Protein AF-A0A3A9QUX0-F1 (afdb_monomer_lite)

Organism: Moraxella catarrhalis (NCBI:txid480)

Radius of gyration: 29.23 Å; chains: 1; bounding box: 72×62×74 Å

Secondary structure (DSSP, 8-state):
----EEE-TTT--EEETTTTTT-SSSSHHHHHHHHHHHHHHHHHHHHHH-TTHHHHHHHHHHHHHHTSHHHHHHHHHHHHHHHH-HHHHHHHHHHHHHHHHHTHHHHHHHHHHHHHHHHHHHHHHHHHHHHHHHHHHHHHHHHHHHH-HHHHHHHHHHHHHHHHHHHHHHHHHHHHHHHHHHHHTT--

pLDDT: mean 88.76, std 9.03, range [44.81, 95.88]

Structure (mmCIF, N/CA/C/O backbone):
data_AF-A0A3A9QUX0-F1
#
_entry.id   AF-A0A3A9QUX0-F1
#
loop_
_atom_site.group_PDB
_atom_site.id
_atom_site.type_symbol
_atom_site.label_atom_id
_atom_site.label_alt_id
_atom_site.label_comp_id
_atom_site.label_asym_id
_atom_site.label_entity_id
_atom_site.label_seq_id
_atom_site.pdbx_PDB_ins_code
_atom_site.Cartn_x
_atom_site.Cartn_y
_atom_site.Cartn_z
_atom_site.occupancy
_atom_site.B_iso_or_equiv
_atom_site.auth_seq_id
_atom_site.auth_comp_id
_atom_site.auth_asym_id
_atom_site.auth_atom_id
_atom_site.pdbx_PDB_model_num
ATOM 1 N N . MET A 1 1 ? -42.085 -7.026 44.843 1.00 51.69 1 MET A N 1
ATOM 2 C CA . MET A 1 1 ? -42.262 -6.695 43.411 1.00 51.69 1 MET A CA 1
ATOM 3 C C . MET A 1 1 ? -41.579 -7.774 42.585 1.00 51.69 1 MET A C 1
ATOM 5 O O . MET A 1 1 ? -40.460 -8.141 42.923 1.00 51.69 1 MET A O 1
ATOM 9 N N . ALA A 1 2 ? -42.254 -8.341 41.581 1.00 56.19 2 ALA A N 1
ATOM 10 C CA . ALA A 1 2 ? -41.647 -9.331 40.692 1.00 56.19 2 ALA A CA 1
ATOM 11 C C . ALA A 1 2 ? -40.714 -8.613 39.708 1.00 56.19 2 ALA A C 1
ATOM 13 O O . ALA A 1 2 ? -41.160 -7.739 38.967 1.00 56.19 2 ALA A O 1
ATOM 14 N N . LYS A 1 3 ? -39.424 -8.958 39.717 1.00 62.16 3 LYS A N 1
ATOM 15 C CA . LYS A 1 3 ? -38.454 -8.392 38.776 1.00 62.16 3 LYS A CA 1
ATOM 16 C C . LYS A 1 3 ? -38.802 -8.833 37.353 1.00 62.16 3 LYS A C 1
ATOM 18 O O . LYS A 1 3 ? -38.912 -10.029 37.085 1.00 62.16 3 LYS A O 1
ATOM 23 N N . ILE A 1 4 ? -38.977 -7.876 36.442 1.00 65.56 4 ILE A N 1
ATOM 24 C CA . ILE A 1 4 ? -39.241 -8.160 35.027 1.00 65.56 4 ILE A CA 1
ATOM 25 C C . ILE A 1 4 ? -37.899 -8.403 34.334 1.00 65.56 4 ILE A C 1
ATOM 27 O O . ILE A 1 4 ? -37.111 -7.477 34.124 1.00 65.56 4 ILE A O 1
ATOM 31 N N . TYR A 1 5 ? -37.651 -9.656 33.964 1.00 69.25 5 TYR A N 1
ATOM 32 C CA . TYR A 1 5 ? -36.449 -10.057 33.243 1.00 69.25 5 TYR A CA 1
ATOM 33 C C . TYR A 1 5 ? -36.714 -10.168 31.739 1.00 69.25 5 TYR A C 1
ATOM 35 O O . TYR A 1 5 ? -37.720 -10.726 31.308 1.00 69.25 5 TYR A O 1
ATOM 43 N N . THR A 1 6 ? -35.787 -9.658 30.925 1.00 81.81 6 THR A N 1
ATOM 44 C CA . THR A 1 6 ? -35.762 -9.885 29.464 1.00 81.81 6 THR A CA 1
ATOM 45 C C . THR A 1 6 ? -34.410 -10.433 29.030 1.00 81.81 6 THR A C 1
ATOM 47 O O . THR A 1 6 ? -33.481 -10.479 29.829 1.00 81.81 6 THR A O 1
ATOM 50 N N . HIS A 1 7 ? -34.273 -10.859 27.774 1.00 87.88 7 HIS A N 1
ATOM 51 C CA . HIS A 1 7 ? -33.019 -11.408 27.255 1.00 87.88 7 HIS A CA 1
ATOM 52 C C . HIS A 1 7 ? -32.262 -10.368 26.416 1.00 87.88 7 HIS A C 1
ATOM 54 O O . HIS A 1 7 ? -32.845 -9.616 25.632 1.00 87.88 7 HIS A O 1
ATOM 60 N N . CYS A 1 8 ? -30.938 -10.329 26.565 1.00 89.19 8 CYS A N 1
ATOM 61 C CA . CYS A 1 8 ? -30.047 -9.493 25.765 1.00 89.19 8 CYS A CA 1
ATOM 62 C C . CYS A 1 8 ? -30.068 -9.898 24.298 1.00 89.19 8 CYS A C 1
ATOM 64 O O . CYS A 1 8 ? -29.653 -10.996 23.959 1.00 89.19 8 CYS A O 1
ATOM 66 N N . ILE A 1 9 ? -30.397 -8.969 23.400 1.00 88.88 9 ILE A N 1
ATOM 67 C CA . ILE A 1 9 ? -30.466 -9.278 21.961 1.00 88.88 9 ILE A CA 1
ATOM 68 C C . ILE A 1 9 ? -29.109 -9.615 21.313 1.00 88.88 9 ILE A C 1
ATOM 70 O O . ILE A 1 9 ? -29.050 -9.906 20.121 1.00 88.88 9 ILE A O 1
ATOM 74 N N . VAL A 1 10 ? -28.008 -9.459 22.055 1.00 91.44 10 VAL A N 1
ATOM 75 C CA . VAL A 1 10 ? -26.640 -9.698 21.573 1.00 91.44 10 VAL A CA 1
ATOM 76 C C . VAL A 1 10 ? -26.066 -11.001 22.116 1.00 91.44 10 VAL A C 1
ATOM 78 O O . VAL A 1 10 ? -25.391 -11.703 21.374 1.00 91.44 10 VAL A O 1
ATOM 81 N N . CYS A 1 11 ? -26.308 -11.318 23.390 1.00 91.19 11 CYS A N 1
ATOM 82 C CA . CYS A 1 11 ? -25.703 -12.478 24.054 1.00 91.19 11 CYS A CA 1
ATOM 83 C C . CYS A 1 11 ? -26.702 -13.359 24.815 1.00 91.19 11 CYS A C 1
ATOM 85 O O . CYS A 1 11 ? -26.279 -14.246 25.541 1.00 91.19 11 CYS A O 1
ATOM 87 N N . ASN A 1 12 ? -28.005 -13.092 24.703 1.00 89.50 12 ASN A N 1
ATOM 88 C CA . ASN A 1 12 ? -29.105 -13.787 25.379 1.00 89.50 12 ASN A CA 1
ATOM 89 C C . ASN A 1 12 ? -29.059 -13.839 26.915 1.00 89.50 12 ASN A C 1
ATOM 91 O O . ASN A 1 12 ? -29.970 -14.391 27.515 1.00 89.50 12 ASN A O 1
ATOM 95 N N . ASN A 1 13 ? -28.090 -13.209 27.578 1.00 89.12 13 ASN A N 1
ATOM 96 C CA . ASN A 1 13 ? -28.092 -13.113 29.040 1.00 89.12 13 ASN A CA 1
ATOM 97 C C . ASN A 1 13 ? -29.320 -12.350 29.558 1.00 89.12 13 ASN A C 1
ATOM 99 O O . ASN A 1 13 ? -29.773 -11.394 28.918 1.00 89.12 13 ASN A O 1
ATOM 103 N N . ALA A 1 14 ? -29.795 -12.731 30.744 1.00 85.88 14 ALA A N 1
ATOM 104 C CA . ALA A 1 14 ? -30.877 -12.039 31.431 1.00 85.88 14 ALA A CA 1
ATOM 105 C C . ALA A 1 14 ? -30.523 -10.564 31.698 1.00 85.88 14 ALA A C 1
ATOM 107 O O . ALA A 1 14 ? -29.390 -10.215 32.039 1.00 85.88 14 ALA A O 1
ATOM 108 N N . ILE A 1 15 ? -31.511 -9.695 31.527 1.00 84.38 15 ILE A N 1
ATOM 109 C CA . ILE A 1 15 ? -31.458 -8.263 31.790 1.00 84.38 15 ILE A CA 1
ATOM 110 C C . ILE A 1 15 ? -32.453 -7.973 32.898 1.00 84.38 15 ILE A C 1
ATOM 112 O O . ILE A 1 15 ? -33.645 -8.233 32.740 1.00 84.38 15 ILE A O 1
ATOM 116 N N . ASP A 1 16 ? -31.964 -7.369 33.972 1.00 81.56 16 ASP A N 1
ATOM 117 C CA . ASP A 1 16 ? -32.811 -6.702 34.950 1.00 81.56 16 ASP A CA 1
ATOM 118 C C . ASP A 1 16 ? -33.236 -5.338 34.372 1.00 81.56 16 ASP A C 1
ATOM 120 O O . ASP A 1 16 ? -32.418 -4.417 34.234 1.00 81.56 16 ASP A O 1
ATOM 124 N N . LEU A 1 17 ? -34.499 -5.230 33.946 1.00 73.69 17 LEU A N 1
ATOM 125 C CA . LEU A 1 17 ? -35.012 -4.037 33.267 1.00 73.69 17 LEU A CA 1
ATOM 126 C C . LEU A 1 17 ? -35.042 -2.792 34.164 1.00 73.69 17 LEU A C 1
ATOM 128 O O . LEU A 1 17 ? -34.936 -1.682 33.630 1.00 73.69 17 LEU A O 1
ATOM 132 N N . GLU A 1 18 ? -35.127 -2.956 35.487 1.00 75.12 18 GLU A N 1
ATOM 133 C CA . GLU A 1 18 ? -35.131 -1.841 36.442 1.00 75.12 18 GLU A CA 1
ATOM 134 C C . GLU A 1 18 ? -33.767 -1.138 36.459 1.00 75.12 18 GLU A C 1
ATOM 136 O O . GLU A 1 18 ? -33.679 0.090 36.454 1.00 75.12 18 GLU A O 1
ATOM 141 N N . THR A 1 19 ? -32.680 -1.909 36.369 1.00 74.12 19 THR A N 1
ATOM 142 C CA . THR A 1 19 ? -31.307 -1.374 36.432 1.00 74.12 19 THR A CA 1
ATOM 143 C C . THR A 1 19 ? -30.819 -0.767 35.113 1.00 74.12 19 THR A C 1
ATOM 145 O O . THR A 1 19 ? -30.045 0.193 35.106 1.00 74.12 19 THR A O 1
ATOM 148 N N . ARG A 1 20 ? -31.264 -1.294 33.963 1.00 76.00 20 ARG A N 1
ATOM 149 C CA . ARG A 1 20 ? -30.758 -0.902 32.631 1.00 76.00 20 ARG A CA 1
ATOM 150 C C . ARG A 1 20 ? -31.616 0.138 31.906 1.00 76.00 20 ARG A C 1
ATOM 152 O O . ARG A 1 20 ? -31.329 0.425 30.740 1.00 76.00 20 ARG A O 1
ATOM 159 N N . LYS A 1 21 ? -32.612 0.737 32.577 1.00 73.69 21 LYS A N 1
ATOM 160 C CA . LYS A 1 21 ? -33.478 1.813 32.047 1.00 73.69 21 LYS A CA 1
ATOM 161 C C . LYS A 1 21 ? -34.047 1.473 30.659 1.00 73.69 21 LYS A C 1
ATOM 163 O O . LYS A 1 21 ? -33.823 2.208 29.700 1.00 73.69 21 LYS A O 1
ATOM 168 N N . PHE A 1 22 ? -34.720 0.326 30.529 1.00 66.75 22 PHE A N 1
ATOM 169 C CA . PHE A 1 22 ? -35.361 -0.132 29.280 1.00 66.75 22 PHE A CA 1
ATOM 170 C C . PHE A 1 22 ? -34.420 -0.423 28.089 1.00 66.75 22 PHE A C 1
ATOM 172 O O . PHE A 1 22 ? -34.871 -0.593 26.955 1.00 66.75 22 PHE A O 1
ATOM 179 N N . LYS A 1 23 ? -33.100 -0.532 28.298 1.00 78.94 23 LYS A N 1
ATOM 180 C CA . LYS A 1 23 ? -32.192 -1.040 27.258 1.00 78.94 23 LYS A CA 1
ATOM 181 C C . LYS A 1 23 ? -32.362 -2.554 27.102 1.00 78.94 23 LYS A C 1
ATOM 183 O O . LYS A 1 23 ? -32.187 -3.303 28.053 1.00 78.94 23 LYS A O 1
ATOM 188 N N . ASN A 1 24 ? -32.548 -3.020 25.868 1.00 86.62 24 ASN A N 1
ATOM 189 C CA . ASN A 1 24 ? -32.603 -4.451 25.534 1.00 86.62 24 ASN A CA 1
ATOM 190 C C . ASN A 1 24 ? -31.217 -5.131 25.412 1.00 86.62 24 ASN A C 1
ATOM 192 O O . ASN A 1 24 ? -31.047 -6.104 24.674 1.00 86.62 24 ASN A O 1
ATOM 196 N N . THR A 1 25 ? -30.201 -4.601 26.100 1.00 89.06 25 THR A N 1
ATOM 197 C CA . THR A 1 25 ? -28.863 -5.202 26.182 1.00 89.06 25 THR A CA 1
ATOM 198 C C . THR A 1 25 ? -28.384 -5.262 27.628 1.00 89.06 25 THR A C 1
ATOM 200 O O . THR A 1 25 ? -28.541 -4.297 28.377 1.00 89.06 25 THR A O 1
ATOM 203 N N . CYS A 1 26 ? -27.728 -6.358 28.010 1.00 86.94 26 CYS A N 1
ATOM 204 C CA . CYS A 1 26 ? -27.265 -6.582 29.386 1.00 86.94 26 CYS A CA 1
ATOM 205 C C . CYS A 1 26 ? -26.102 -5.664 29.807 1.00 86.94 26 CYS A C 1
ATOM 207 O O . CYS A 1 26 ? -25.969 -5.349 30.981 1.00 86.94 26 CYS A O 1
ATOM 209 N N . SER A 1 27 ? -25.288 -5.179 28.863 1.00 89.00 27 SER A N 1
ATOM 210 C CA . SER A 1 27 ? -24.134 -4.313 29.145 1.00 89.00 27 SER A CA 1
ATOM 211 C C . SER A 1 27 ? -23.924 -3.241 28.075 1.00 89.00 27 SER A C 1
ATOM 213 O O . SER A 1 27 ? -24.469 -3.322 26.965 1.00 89.00 27 SER A O 1
ATOM 215 N N . ASP A 1 28 ? -23.161 -2.193 28.395 1.00 89.31 28 ASP A N 1
ATOM 216 C CA . ASP A 1 28 ? -22.798 -1.165 27.410 1.00 89.31 28 ASP A CA 1
ATOM 217 C C . ASP 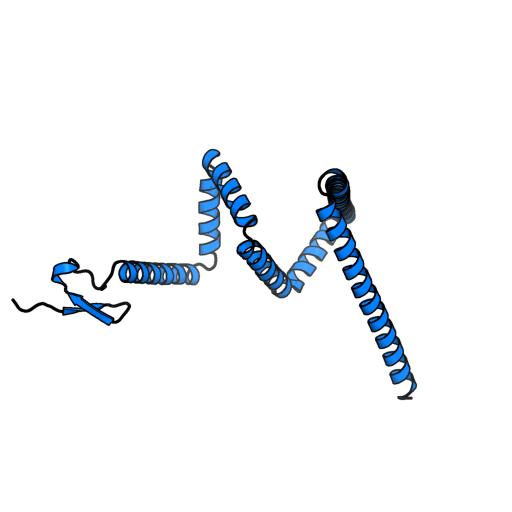A 1 28 ? -21.887 -1.721 26.313 1.00 89.31 28 ASP A C 1
ATOM 219 O O . ASP A 1 28 ? -22.010 -1.310 25.162 1.00 89.31 28 ASP A O 1
ATOM 223 N N . ALA A 1 29 ? -21.092 -2.753 26.613 1.00 90.81 29 ALA A N 1
ATOM 224 C CA . ALA A 1 29 ? -20.376 -3.517 25.595 1.00 90.81 29 ALA A CA 1
ATOM 225 C C . ALA A 1 29 ? -21.348 -4.171 24.595 1.00 90.81 29 ALA A C 1
ATOM 227 O O . ALA A 1 29 ? -21.215 -3.987 23.384 1.00 90.81 29 ALA A O 1
ATOM 228 N N . CYS A 1 30 ? -22.395 -4.852 25.079 1.00 90.62 30 CYS A N 1
ATOM 229 C CA . CYS A 1 30 ? -23.439 -5.399 24.205 1.00 90.62 30 CYS A CA 1
ATOM 230 C C . CYS A 1 30 ? -24.194 -4.293 23.453 1.00 90.62 30 CYS A C 1
ATOM 232 O O . CYS A 1 30 ? -24.541 -4.459 22.285 1.00 90.62 30 CYS A O 1
ATOM 234 N N . HIS A 1 31 ? -24.417 -3.137 24.081 1.00 90.38 31 HIS A N 1
ATOM 235 C 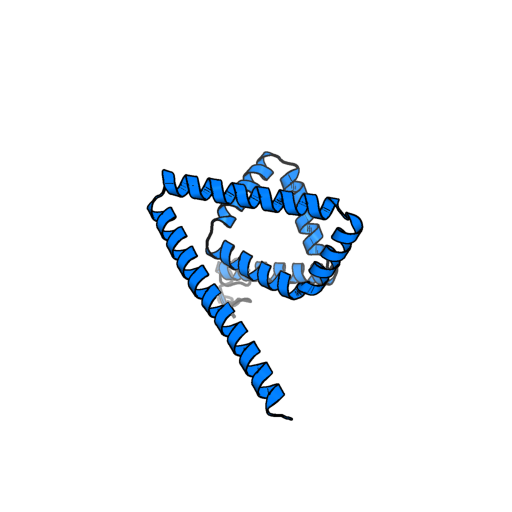CA . HIS A 1 31 ? -25.020 -1.992 23.401 1.00 90.38 31 HIS A CA 1
ATOM 236 C C . HIS A 1 31 ? -24.146 -1.489 22.243 1.00 90.38 31 HIS A C 1
ATOM 238 O O . HIS A 1 31 ? -24.648 -1.284 21.139 1.00 90.38 31 HIS A O 1
ATOM 244 N N . ALA A 1 32 ? -22.837 -1.355 22.457 1.00 91.50 32 ALA A N 1
ATOM 245 C CA . ALA A 1 32 ? -21.889 -0.962 21.423 1.00 91.50 32 ALA A CA 1
ATOM 246 C C . ALA A 1 32 ? -21.857 -1.975 20.266 1.00 91.50 32 ALA A C 1
ATOM 248 O O . ALA A 1 32 ? -21.869 -1.578 19.101 1.00 91.50 32 ALA A O 1
ATOM 249 N N . ILE A 1 33 ? -21.903 -3.281 20.561 1.00 93.00 33 ILE A N 1
ATOM 250 C CA . ILE A 1 33 ? -21.997 -4.337 19.538 1.00 93.00 33 ILE A CA 1
ATOM 251 C C . ILE A 1 33 ? -23.286 -4.191 18.721 1.00 93.00 33 ILE A C 1
ATOM 253 O O . ILE A 1 33 ? -23.235 -4.207 17.490 1.00 93.00 33 ILE A O 1
ATOM 257 N N . LYS A 1 34 ? -24.434 -3.983 19.379 1.00 91.69 34 LYS A N 1
ATOM 258 C CA . LYS A 1 34 ? -25.716 -3.729 18.705 1.00 91.69 34 LYS A CA 1
ATOM 259 C C . LYS A 1 34 ? -25.615 -2.535 17.753 1.00 91.69 34 LYS A C 1
ATOM 261 O O . LYS A 1 34 ? -25.966 -2.664 16.580 1.00 91.69 34 LYS A O 1
ATOM 266 N N . GLN A 1 35 ? -25.115 -1.395 18.231 1.00 93.06 35 GLN A N 1
ATOM 267 C CA . GLN A 1 35 ? -24.982 -0.180 17.417 1.00 93.06 35 GLN A CA 1
ATOM 268 C C . GLN A 1 35 ? -24.028 -0.378 16.234 1.00 93.06 35 GLN A C 1
ATOM 270 O O . GLN A 1 35 ? -24.322 0.051 15.113 1.00 93.06 35 GLN A O 1
ATOM 275 N N . ASN A 1 36 ? -22.924 -1.097 16.444 1.00 92.88 36 ASN A N 1
ATOM 276 C CA . ASN A 1 36 ? -21.996 -1.461 15.378 1.00 92.88 36 ASN A CA 1
ATOM 277 C C . ASN A 1 36 ? -22.660 -2.353 14.323 1.00 92.88 36 ASN A C 1
ATOM 279 O O . ASN A 1 36 ? -22.485 -2.114 13.129 1.00 92.88 36 ASN A O 1
ATOM 283 N N . ASN A 1 37 ? -23.457 -3.341 14.732 1.00 92.62 37 ASN A N 1
ATOM 284 C CA . ASN A 1 37 ? -24.173 -4.221 13.808 1.00 92.62 37 ASN A CA 1
ATOM 285 C C . ASN A 1 37 ? -25.219 -3.461 12.982 1.00 92.62 37 ASN A C 1
ATOM 287 O O . ASN A 1 37 ? -25.291 -3.653 11.767 1.00 92.62 37 ASN A O 1
ATOM 291 N N . ILE A 1 38 ? -25.978 -2.557 13.607 1.00 93.50 38 ILE A N 1
ATOM 292 C CA . 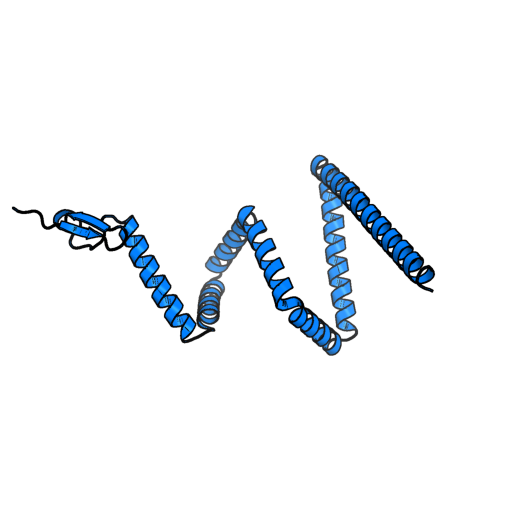ILE A 1 38 ? -26.933 -1.682 12.909 1.00 93.50 38 ILE A CA 1
ATOM 293 C C . ILE A 1 38 ? -26.198 -0.807 11.887 1.00 93.50 38 ILE A C 1
ATOM 295 O O . ILE A 1 38 ? -26.578 -0.760 10.715 1.00 93.50 38 ILE A O 1
ATOM 299 N N . SER A 1 39 ? -25.100 -0.175 12.302 1.00 92.38 39 SER A N 1
ATOM 300 C CA . SER A 1 39 ? -24.291 0.691 11.439 1.00 92.38 39 SER A CA 1
ATOM 301 C C . SER A 1 39 ? -23.701 -0.072 10.252 1.00 92.38 39 SER A C 1
ATOM 303 O O . SER A 1 39 ? -23.777 0.401 9.119 1.00 92.38 39 SER A O 1
ATOM 305 N N . ARG A 1 40 ? -23.175 -1.284 10.477 1.00 92.00 40 ARG A N 1
ATOM 306 C CA . ARG A 1 40 ? -22.641 -2.160 9.422 1.00 92.00 40 ARG A CA 1
ATOM 307 C C . ARG A 1 40 ? -23.713 -2.561 8.415 1.00 92.00 40 ARG A C 1
ATOM 309 O O . ARG A 1 40 ? -23.469 -2.462 7.217 1.00 92.00 40 ARG A O 1
ATOM 316 N N . ARG A 1 41 ? -24.901 -2.961 8.880 1.00 93.31 41 ARG A N 1
ATOM 317 C CA . ARG A 1 41 ? -26.034 -3.309 8.003 1.00 93.31 41 ARG A CA 1
ATOM 318 C C . ARG A 1 41 ? -26.490 -2.111 7.173 1.00 93.31 41 ARG A C 1
ATOM 320 O O . ARG A 1 41 ? -26.655 -2.236 5.963 1.00 93.31 41 ARG A O 1
ATOM 327 N N . SER A 1 42 ? -26.625 -0.941 7.798 1.00 93.81 42 SER A N 1
ATOM 328 C CA . SER A 1 42 ? -26.969 0.302 7.096 1.00 93.81 42 SER A CA 1
ATOM 329 C C . SER A 1 42 ? -25.927 0.657 6.034 1.00 93.81 42 SER A C 1
ATOM 331 O O . SER A 1 42 ? -26.272 0.983 4.900 1.00 93.81 42 SER A O 1
ATOM 333 N N . TYR A 1 43 ? -24.642 0.552 6.377 1.00 91.44 43 TYR A N 1
ATOM 334 C CA . TYR A 1 43 ? -23.548 0.829 5.454 1.00 91.44 43 TYR A CA 1
ATOM 335 C C . TYR A 1 43 ? -23.523 -0.151 4.272 1.00 91.44 43 TYR A C 1
ATOM 337 O O . TYR A 1 43 ? -23.4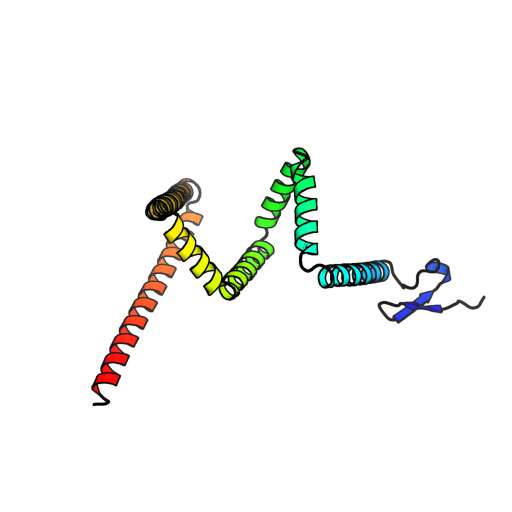25 0.285 3.127 1.00 91.44 43 TYR A O 1
ATOM 345 N N . ALA A 1 44 ? -23.692 -1.452 4.527 1.00 91.19 44 ALA A N 1
ATOM 346 C CA . ALA A 1 44 ? -23.777 -2.472 3.484 1.00 91.19 44 ALA A CA 1
ATOM 347 C C . ALA A 1 44 ? -24.968 -2.232 2.544 1.00 91.19 44 ALA A C 1
ATOM 349 O O . ALA A 1 44 ? -24.808 -2.288 1.329 1.00 91.19 44 ALA A O 1
ATOM 350 N N . SER A 1 45 ? -26.136 -1.872 3.088 1.00 94.44 45 SER A N 1
ATOM 351 C CA . SER A 1 45 ? -27.314 -1.511 2.289 1.00 94.44 45 SER A CA 1
ATOM 352 C C . SER A 1 45 ? -27.044 -0.314 1.368 1.00 94.44 45 SER A C 1
ATOM 354 O O . SER A 1 45 ? -27.401 -0.340 0.192 1.00 94.44 45 SER A O 1
ATOM 356 N N . LYS A 1 46 ? -26.352 0.720 1.865 1.00 93.38 46 LYS A N 1
ATOM 357 C CA . LYS A 1 46 ? -25.959 1.883 1.052 1.00 93.38 46 LYS A CA 1
ATOM 358 C C . LYS A 1 46 ? -24.956 1.514 -0.040 1.00 93.38 46 LYS A C 1
ATOM 360 O O . LYS A 1 46 ? -25.099 1.995 -1.156 1.00 93.38 46 LYS A O 1
ATOM 365 N N . MET A 1 47 ? -23.987 0.647 0.257 1.00 92.69 47 MET A N 1
ATOM 366 C CA . MET A 1 47 ? -23.031 0.152 -0.739 1.00 92.69 47 MET A CA 1
ATOM 367 C C . MET A 1 47 ? -23.672 -0.738 -1.807 1.00 92.69 47 MET A C 1
ATOM 369 O O . MET A 1 47 ? -23.252 -0.693 -2.955 1.00 92.69 47 MET A O 1
ATOM 373 N N . ALA A 1 48 ? -24.679 -1.535 -1.446 1.00 90.62 48 ALA A N 1
ATOM 374 C CA . ALA A 1 48 ? -25.414 -2.349 -2.411 1.00 90.62 48 ALA A CA 1
ATOM 375 C C . ALA A 1 48 ? -26.220 -1.480 -3.391 1.00 90.62 48 ALA A C 1
ATOM 377 O O . ALA A 1 48 ? -26.316 -1.808 -4.567 1.00 90.62 48 ALA A O 1
ATOM 378 N N . ARG A 1 49 ? -26.773 -0.357 -2.911 1.00 93.44 49 ARG A N 1
ATOM 379 C CA . ARG A 1 49 ? -27.512 0.612 -3.739 1.00 93.44 49 ARG A CA 1
ATOM 380 C C . ARG A 1 49 ? -26.600 1.496 -4.591 1.00 93.44 49 ARG A C 1
ATOM 382 O O . ARG A 1 49 ? -26.962 1.846 -5.705 1.00 93.44 49 ARG A O 1
ATOM 389 N N . ASP A 1 50 ? -25.444 1.880 -4.060 1.00 91.75 50 ASP A N 1
ATOM 390 C CA . ASP A 1 50 ? -24.439 2.692 -4.747 1.00 91.75 50 ASP A CA 1
ATOM 391 C C . ASP A 1 50 ? -23.057 2.050 -4.545 1.00 91.75 50 ASP A C 1
ATOM 393 O O . ASP A 1 50 ? -22.420 2.273 -3.507 1.00 91.75 50 ASP A O 1
ATOM 397 N N . PRO A 1 51 ? -22.565 1.266 -5.526 1.00 88.06 51 PRO A N 1
ATOM 398 C CA . PRO A 1 51 ? -21.256 0.615 -5.450 1.00 88.06 51 PRO A CA 1
ATOM 399 C C . PRO A 1 51 ? -20.092 1.593 -5.229 1.00 88.06 51 PRO A C 1
ATOM 401 O O . PRO A 1 51 ? -19.056 1.222 -4.670 1.00 88.06 51 PRO A O 1
ATOM 404 N N . ASP A 1 52 ? -20.264 2.865 -5.605 1.00 92.44 52 ASP A N 1
ATOM 405 C CA . ASP A 1 52 ? -19.278 3.925 -5.408 1.00 92.44 52 ASP A CA 1
ATOM 406 C C . ASP A 1 52 ? -19.489 4.731 -4.118 1.00 92.44 52 ASP A C 1
ATOM 408 O O . ASP A 1 52 ? -18.703 5.640 -3.827 1.00 92.44 52 ASP A O 1
ATOM 412 N N . TYR A 1 53 ? -20.483 4.392 -3.290 1.00 92.56 53 TYR A N 1
ATOM 413 C CA . TYR A 1 53 ? -20.795 5.100 -2.045 1.00 92.56 53 TYR A CA 1
ATOM 414 C C . TYR A 1 53 ? -19.558 5.278 -1.160 1.00 92.56 53 TYR A C 1
ATOM 416 O O . TYR A 1 53 ? -19.267 6.381 -0.693 1.00 92.56 53 TYR A O 1
ATOM 424 N N . ALA A 1 54 ? -18.777 4.208 -0.984 1.00 89.56 54 ALA A N 1
ATOM 425 C CA . ALA A 1 54 ? -17.550 4.227 -0.193 1.00 89.56 54 ALA A CA 1
ATOM 426 C C . ALA A 1 54 ? -16.512 5.219 -0.750 1.00 89.56 54 ALA A C 1
ATOM 428 O O . ALA A 1 54 ? -15.917 5.991 0.008 1.00 89.56 54 ALA A O 1
ATOM 429 N N . LYS A 1 55 ? -16.332 5.252 -2.079 1.00 90.81 55 LYS A N 1
ATOM 430 C CA . LYS A 1 55 ? -15.415 6.190 -2.743 1.00 90.81 55 LYS A CA 1
ATOM 431 C C . LYS A 1 55 ? -15.886 7.631 -2.554 1.00 90.81 55 LYS A C 1
ATOM 433 O O . LYS A 1 55 ? -15.087 8.485 -2.176 1.00 90.81 55 LYS A O 1
ATOM 438 N N . LYS A 1 56 ? -17.185 7.894 -2.732 1.00 91.19 56 LYS A N 1
ATOM 439 C CA . LYS A 1 56 ? -17.793 9.224 -2.551 1.00 91.19 56 LYS A CA 1
ATOM 440 C C . LYS A 1 56 ? -17.651 9.724 -1.111 1.00 91.19 56 LYS A C 1
ATOM 442 O O . LYS A 1 56 ? -17.293 10.881 -0.901 1.00 91.19 56 LYS A O 1
ATOM 447 N N . GLN A 1 57 ? -17.890 8.870 -0.113 1.00 92.75 57 GLN A N 1
ATOM 448 C CA . GLN A 1 57 ? -17.716 9.239 1.298 1.00 92.75 57 GLN A CA 1
ATOM 449 C C . GLN A 1 57 ? -16.250 9.515 1.640 1.00 92.75 57 GLN A C 1
ATOM 451 O O . GLN A 1 57 ? -15.953 10.529 2.274 1.00 92.75 57 GLN A O 1
ATOM 456 N N . SER A 1 58 ? -15.330 8.669 1.167 1.00 90.69 58 SER A N 1
ATOM 457 C CA . SER A 1 58 ? -13.893 8.881 1.354 1.00 90.69 58 SER A CA 1
ATOM 458 C C . SER A 1 58 ? -13.430 10.204 0.732 1.00 90.69 58 SER A C 1
ATOM 460 O O . SER A 1 58 ? -12.743 10.985 1.391 1.00 90.69 58 SER A O 1
ATOM 462 N N . ALA A 1 59 ? -13.880 10.512 -0.488 1.00 92.06 59 ALA A N 1
ATOM 463 C CA . ALA A 1 59 ? -13.572 11.768 -1.166 1.00 92.06 59 ALA A CA 1
ATOM 464 C C . ALA A 1 59 ? -14.106 12.988 -0.398 1.00 92.06 59 ALA A C 1
ATOM 466 O O . ALA A 1 59 ? -13.362 13.944 -0.177 1.00 92.06 59 ALA A O 1
ATOM 467 N N . LYS A 1 60 ? -15.356 12.940 0.086 1.00 93.69 60 LYS A N 1
ATOM 468 C CA . LYS A 1 60 ? -15.948 14.006 0.915 1.00 93.69 60 LYS A CA 1
ATOM 469 C C . LYS A 1 60 ? -15.161 14.235 2.204 1.00 93.69 60 LYS A C 1
ATOM 471 O O . LYS A 1 60 ? -14.913 15.380 2.578 1.00 93.69 60 LYS A O 1
ATOM 476 N N . GLN A 1 61 ? -14.749 13.165 2.881 1.00 91.44 61 GLN A N 1
ATOM 477 C CA . GLN A 1 61 ? -13.936 13.271 4.090 1.00 91.44 61 GLN A CA 1
ATOM 478 C C . GLN A 1 61 ? -12.571 13.899 3.789 1.00 91.44 61 GLN A C 1
ATOM 480 O O . GLN A 1 61 ? -12.152 14.817 4.490 1.00 91.44 61 GLN A O 1
ATOM 485 N N . TYR A 1 62 ? -11.895 13.447 2.733 1.00 89.50 62 TYR A N 1
ATOM 486 C CA . TYR A 1 62 ? -10.611 14.011 2.325 1.00 89.50 62 TYR A CA 1
ATOM 487 C C . TYR A 1 62 ? -10.710 15.480 1.923 1.00 89.50 62 TYR A C 1
ATOM 489 O O . TYR A 1 62 ? -9.819 16.250 2.268 1.00 89.50 62 TYR A O 1
ATOM 497 N N . ALA A 1 63 ? -11.782 15.882 1.237 1.00 92.00 63 ALA A N 1
ATOM 498 C CA . ALA A 1 63 ? -12.026 17.278 0.890 1.00 92.00 63 ALA A CA 1
ATOM 499 C C . ALA A 1 63 ? -12.121 18.153 2.149 1.00 92.00 63 ALA A C 1
ATOM 501 O O . ALA A 1 63 ? -11.428 19.161 2.238 1.00 92.00 63 ALA A O 1
ATOM 502 N N . ARG A 1 64 ? -12.871 17.708 3.169 1.00 91.75 64 ARG A N 1
ATOM 503 C CA . ARG A 1 64 ? -12.974 18.398 4.472 1.00 91.75 64 ARG A CA 1
ATOM 504 C C . ARG A 1 64 ? -11.653 18.468 5.238 1.00 91.75 64 ARG A C 1
ATOM 506 O O . ARG A 1 64 ? -11.427 19.406 5.992 1.00 91.75 64 ARG A O 1
ATOM 513 N N . ILE A 1 65 ? -10.803 17.450 5.104 1.00 89.38 65 ILE A N 1
ATOM 514 C CA . ILE A 1 65 ? -9.475 17.443 5.732 1.00 89.38 65 ILE A CA 1
ATOM 515 C C . ILE A 1 65 ? -8.536 18.401 4.996 1.00 89.38 65 ILE A C 1
ATOM 517 O O . ILE A 1 65 ? -7.769 19.098 5.644 1.00 89.38 65 ILE A O 1
ATOM 521 N N . LYS A 1 66 ? -8.586 18.438 3.659 1.00 89.12 66 LYS A N 1
ATOM 522 C CA . LYS A 1 66 ? -7.737 19.308 2.834 1.00 89.12 66 LYS A CA 1
ATOM 523 C C . LYS A 1 66 ? -8.121 20.783 2.914 1.00 89.12 66 LYS A C 1
ATOM 525 O O . LYS A 1 66 ? -7.240 21.619 2.780 1.00 89.12 66 LYS A O 1
ATOM 530 N N . SER A 1 67 ? -9.399 21.097 3.119 1.00 92.06 67 SER A N 1
ATOM 531 C CA . SER A 1 67 ? -9.874 22.482 3.225 1.00 92.06 67 SER A CA 1
ATOM 532 C C . SER A 1 67 ? -9.378 23.205 4.481 1.00 92.06 67 SER A C 1
ATOM 534 O O . SER A 1 67 ? -9.493 24.419 4.561 1.00 92.06 67 SER A O 1
ATOM 536 N N . ASP A 1 68 ? -8.857 22.475 5.469 1.00 93.12 68 ASP A N 1
ATOM 537 C CA . ASP A 1 68 ? -8.366 23.014 6.735 1.00 93.12 68 ASP A CA 1
ATOM 538 C C . ASP A 1 68 ? -6.877 22.647 6.906 1.00 93.12 68 ASP A C 1
ATOM 540 O O . ASP A 1 68 ? -6.551 21.470 7.114 1.00 93.12 68 ASP A O 1
ATOM 544 N N . PRO A 1 69 ? -5.956 23.627 6.834 1.00 89.75 69 PRO A N 1
ATOM 545 C CA . PRO A 1 69 ? -4.518 23.378 6.913 1.00 89.75 69 PRO A CA 1
ATOM 546 C C . PRO A 1 69 ? -4.091 22.656 8.196 1.00 89.75 69 PRO A C 1
ATOM 548 O O . PRO A 1 69 ? -3.264 21.742 8.146 1.00 89.75 69 PRO A O 1
ATOM 551 N N . GLN A 1 70 ? -4.685 22.995 9.345 1.00 91.94 70 GLN A N 1
ATOM 552 C CA . GLN A 1 70 ? -4.338 22.363 10.618 1.00 91.94 70 GLN A CA 1
ATOM 553 C C . GLN A 1 70 ? -4.816 20.909 10.664 1.00 91.94 70 GLN A C 1
ATOM 555 O O . GLN A 1 70 ? -4.096 20.024 11.141 1.00 91.94 70 GLN A O 1
ATOM 560 N N . LYS A 1 71 ? -6.011 20.622 10.133 1.00 91.00 71 LYS A N 1
ATOM 561 C CA . LYS A 1 71 ? -6.496 19.238 10.007 1.00 91.00 71 LYS A CA 1
ATOM 562 C C . LYS A 1 71 ? -5.655 18.432 9.029 1.00 91.00 71 LYS A C 1
ATOM 564 O O . LYS A 1 71 ? -5.380 17.265 9.309 1.00 91.00 71 LYS A O 1
ATOM 569 N N . TYR A 1 72 ? -5.210 19.029 7.927 1.00 92.25 72 TYR A N 1
ATOM 570 C CA . TYR A 1 72 ? -4.351 18.356 6.959 1.00 92.25 72 TYR A CA 1
ATOM 571 C C . TYR A 1 72 ? -2.990 17.980 7.558 1.00 92.25 72 TYR A C 1
ATOM 573 O O . TYR A 1 72 ? -2.548 16.839 7.404 1.00 92.25 72 TYR A O 1
ATOM 581 N N . VAL A 1 73 ? -2.361 18.883 8.316 1.00 92.31 73 VAL A N 1
ATOM 582 C CA . VAL A 1 73 ? -1.102 18.601 9.027 1.00 92.31 73 VAL A CA 1
ATOM 583 C C . VAL A 1 73 ? -1.288 17.469 10.043 1.00 92.31 73 VAL A C 1
ATOM 585 O O . VAL A 1 73 ? -0.562 16.475 9.992 1.00 92.31 73 VAL A O 1
ATOM 588 N N . LYS A 1 74 ? -2.318 17.540 10.899 1.00 93.56 74 LYS A N 1
ATOM 589 C CA . LYS A 1 74 ? -2.635 16.470 11.867 1.00 93.56 74 LYS A CA 1
ATOM 590 C C . LYS A 1 74 ? -2.882 15.126 11.180 1.00 93.56 74 LYS A C 1
ATOM 592 O O . LYS A 1 74 ? -2.437 14.083 11.657 1.00 93.56 74 LYS A O 1
ATOM 597 N N . TYR A 1 75 ? -3.579 15.139 10.046 1.00 92.19 75 TYR A N 1
ATOM 598 C CA . TYR A 1 75 ? -3.828 13.945 9.246 1.00 92.19 75 TYR A CA 1
ATOM 599 C C . TYR A 1 75 ? -2.527 13.335 8.697 1.00 92.19 75 TYR A C 1
ATOM 601 O O . TYR A 1 75 ? -2.340 12.116 8.757 1.00 92.19 75 TYR A O 1
ATOM 609 N N . ARG A 1 76 ? -1.608 14.167 8.191 1.00 92.06 76 ARG A N 1
ATOM 610 C CA . ARG A 1 76 ? -0.298 13.735 7.681 1.00 92.06 76 ARG A CA 1
ATOM 611 C C . ARG A 1 76 ? 0.555 13.097 8.776 1.00 92.06 76 ARG A C 1
ATOM 613 O O . ARG A 1 76 ? 1.094 12.020 8.532 1.00 92.06 76 ARG A O 1
ATOM 620 N N . ILE A 1 77 ? 0.610 13.701 9.964 1.00 93.69 77 ILE A N 1
ATOM 621 C CA . ILE A 1 77 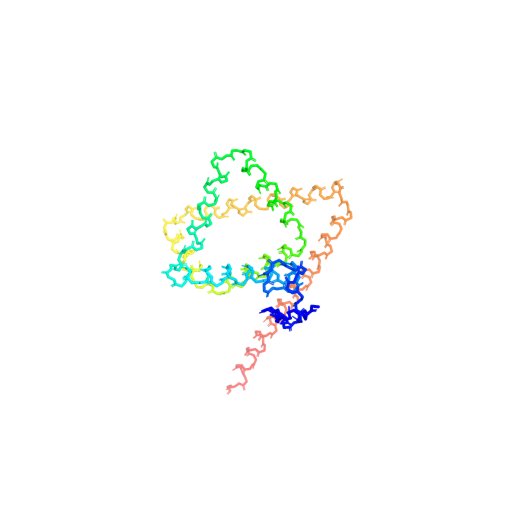? 1.349 13.173 11.124 1.00 93.69 77 ILE A CA 1
ATOM 622 C C . ILE A 1 77 ? 0.800 11.800 11.526 1.00 93.69 77 ILE A C 1
ATOM 624 O O . ILE A 1 77 ? 1.533 10.816 11.484 1.00 93.69 77 ILE A O 1
ATOM 628 N N . LYS A 1 78 ? -0.515 11.686 11.758 1.00 92.88 78 LYS A N 1
ATOM 629 C CA . LYS A 1 78 ? -1.153 10.402 12.107 1.00 92.88 78 LYS A CA 1
ATOM 630 C C . LYS A 1 78 ? -0.937 9.315 11.055 1.00 92.88 78 LYS A C 1
ATOM 632 O O . LYS A 1 78 ? -0.842 8.131 11.373 1.00 92.88 78 LYS A O 1
ATOM 637 N N . THR A 1 79 ? -0.894 9.701 9.782 1.00 89.56 79 THR A N 1
ATOM 638 C CA . THR A 1 79 ? -0.616 8.764 8.688 1.00 89.56 79 THR A CA 1
ATOM 639 C C . THR A 1 79 ? 0.841 8.305 8.714 1.00 89.56 79 THR A C 1
ATOM 641 O O . THR A 1 79 ? 1.105 7.123 8.505 1.00 89.56 79 THR A O 1
ATOM 644 N N . ALA A 1 80 ? 1.783 9.209 8.991 1.00 90.75 80 ALA A N 1
ATOM 645 C CA . ALA A 1 80 ? 3.195 8.875 9.142 1.00 90.75 80 ALA A CA 1
ATOM 646 C C . ALA A 1 80 ? 3.424 7.929 10.332 1.00 90.75 80 ALA A C 1
ATOM 648 O O . ALA A 1 80 ? 4.055 6.892 10.150 1.00 90.75 80 ALA A O 1
ATOM 649 N N . GLU A 1 81 ? 2.835 8.218 11.494 1.00 92.56 81 GLU A N 1
ATOM 650 C CA . GLU A 1 81 ? 2.884 7.360 12.688 1.00 92.56 81 GLU A CA 1
ATOM 651 C C . GLU A 1 81 ? 2.329 5.963 12.396 1.00 92.56 81 GLU A C 1
ATOM 653 O O . GLU A 1 81 ? 2.989 4.951 12.630 1.00 92.56 81 GLU A O 1
ATOM 658 N N . ARG A 1 82 ? 1.141 5.884 11.783 1.00 89.56 82 ARG A N 1
ATOM 659 C CA . ARG A 1 82 ? 0.536 4.602 11.405 1.00 89.56 82 ARG A CA 1
ATOM 660 C C . ARG A 1 82 ? 1.418 3.816 10.439 1.00 89.56 82 ARG A C 1
ATOM 662 O O . ARG A 1 82 ? 1.540 2.603 10.574 1.00 89.56 82 ARG A O 1
ATOM 669 N N . ASN A 1 83 ? 2.045 4.499 9.483 1.00 87.88 83 ASN A N 1
ATOM 670 C CA . ASN A 1 83 ? 2.963 3.882 8.533 1.00 87.88 83 ASN A CA 1
ATOM 671 C C . ASN A 1 83 ? 4.236 3.348 9.188 1.00 87.88 83 ASN A C 1
ATOM 673 O O . ASN A 1 83 ? 4.910 2.546 8.551 1.00 87.88 83 ASN A O 1
ATOM 677 N N . GLN A 1 84 ? 4.586 3.768 10.406 1.00 89.94 84 GLN A N 1
ATOM 678 C CA . GLN A 1 84 ? 5.731 3.233 11.140 1.00 89.94 84 GLN A CA 1
ATOM 679 C C . GLN A 1 84 ? 5.402 1.928 11.877 1.00 89.94 84 GLN A C 1
ATOM 681 O O . GLN A 1 84 ? 6.306 1.108 12.043 1.00 89.94 84 GLN A O 1
ATOM 686 N N . LEU A 1 85 ? 4.127 1.684 12.209 1.00 91.56 85 LEU A N 1
ATOM 687 C CA . LEU A 1 85 ? 3.681 0.486 12.924 1.00 91.56 85 LEU A CA 1
ATOM 688 C C . LEU A 1 85 ? 3.978 -0.801 12.121 1.00 91.56 85 LEU A C 1
ATOM 690 O O . LEU A 1 85 ? 3.497 -0.931 10.987 1.00 91.56 85 LEU A O 1
ATOM 694 N N . PRO A 1 86 ? 4.703 -1.786 12.693 1.00 87.31 86 PRO A N 1
ATOM 695 C CA . PRO A 1 86 ? 5.074 -3.025 12.000 1.00 87.31 86 PRO A CA 1
ATOM 696 C C . PRO A 1 86 ? 3.873 -3.782 11.418 1.00 87.31 86 PRO A C 1
ATOM 698 O O . PRO A 1 86 ? 3.846 -4.071 10.220 1.00 87.31 86 PRO A O 1
ATOM 701 N N . ASN A 1 87 ? 2.823 -3.984 12.222 1.00 92.12 87 ASN A N 1
ATOM 702 C CA . ASN A 1 87 ? 1.602 -4.688 11.806 1.00 92.12 87 ASN A CA 1
ATOM 703 C C . ASN A 1 87 ? 0.915 -4.007 10.613 1.00 92.12 87 ASN A C 1
ATOM 705 O O . ASN A 1 87 ? 0.407 -4.664 9.702 1.00 92.12 87 ASN A O 1
ATOM 709 N N . TYR A 1 88 ? 0.922 -2.671 10.593 1.00 90.75 88 TYR A N 1
ATOM 710 C CA . TYR A 1 88 ? 0.329 -1.910 9.502 1.00 90.75 88 TYR A CA 1
ATOM 711 C C . TYR A 1 88 ? 1.177 -1.999 8.229 1.00 90.75 88 TYR A C 1
ATOM 713 O O . TYR A 1 88 ? 0.629 -2.233 7.150 1.00 90.75 88 TYR A O 1
ATOM 721 N N . LYS A 1 89 ? 2.511 -1.894 8.339 1.00 89.81 89 LYS A N 1
ATOM 722 C CA . LYS A 1 89 ? 3.432 -2.082 7.204 1.00 89.81 89 LYS A CA 1
ATOM 723 C C . LYS A 1 89 ? 3.257 -3.454 6.559 1.00 89.81 89 LYS A C 1
ATOM 725 O O . LYS A 1 89 ? 3.217 -3.550 5.333 1.00 89.81 89 LYS A O 1
ATOM 730 N N . GLU A 1 90 ? 3.154 -4.513 7.355 1.00 90.88 90 GLU A N 1
ATOM 731 C CA . GLU A 1 90 ? 2.953 -5.865 6.833 1.00 90.88 90 GLU A CA 1
ATOM 732 C C . GLU A 1 90 ? 1.597 -6.037 6.155 1.00 90.88 90 GLU A C 1
ATOM 734 O O . GLU A 1 90 ? 1.531 -6.544 5.034 1.00 90.88 90 GLU A O 1
ATOM 739 N N . SER A 1 91 ? 0.523 -5.561 6.788 1.00 92.56 91 SER A N 1
ATOM 740 C CA . SER A 1 91 ? -0.819 -5.578 6.200 1.00 92.56 91 SER A CA 1
ATOM 741 C C . SER A 1 91 ? -0.863 -4.827 4.864 1.00 92.56 91 SER A C 1
ATOM 743 O O . SER A 1 91 ? -1.410 -5.317 3.869 1.00 92.56 91 SER A O 1
ATOM 745 N N . LEU A 1 92 ? -0.198 -3.672 4.786 1.00 90.75 92 LEU A N 1
ATOM 746 C CA . LEU A 1 92 ? -0.105 -2.880 3.563 1.00 90.75 92 LEU A CA 1
ATOM 747 C C . LEU A 1 92 ? 0.684 -3.613 2.466 1.00 90.75 92 LEU A C 1
ATOM 749 O O . LEU A 1 92 ? 0.261 -3.630 1.312 1.00 90.75 92 LEU A O 1
ATOM 753 N N . LYS A 1 93 ? 1.783 -4.296 2.811 1.00 91.00 93 LYS A N 1
ATOM 754 C CA . LYS A 1 93 ? 2.527 -5.143 1.861 1.00 91.00 93 LYS A CA 1
ATOM 755 C C . LYS A 1 93 ? 1.667 -6.291 1.327 1.00 91.00 93 LYS A C 1
ATOM 757 O O . LYS A 1 93 ? 1.643 -6.516 0.117 1.00 91.00 93 LYS A O 1
ATOM 762 N N . ARG A 1 94 ? 0.951 -7.003 2.205 1.00 93.44 94 ARG A N 1
ATOM 763 C CA . ARG A 1 94 ? 0.086 -8.137 1.831 1.00 93.44 94 ARG A CA 1
ATOM 764 C C . ARG A 1 94 ? -1.062 -7.689 0.928 1.00 93.44 94 ARG A C 1
ATOM 766 O O . ARG A 1 94 ? -1.257 -8.261 -0.142 1.00 93.44 94 ARG A O 1
ATOM 773 N N . SER A 1 95 ? -1.772 -6.631 1.314 1.00 92.00 95 SER A N 1
ATOM 774 C CA . SER A 1 95 ? -2.879 -6.080 0.521 1.00 92.00 95 SER A CA 1
ATOM 775 C C . SER A 1 95 ? -2.412 -5.546 -0.834 1.00 92.00 95 SER A C 1
ATOM 777 O O . SER A 1 95 ? -3.058 -5.810 -1.847 1.00 92.00 95 SER A O 1
ATOM 779 N N . PHE A 1 96 ? -1.258 -4.875 -0.891 1.00 91.44 96 PHE A N 1
ATOM 780 C CA . PHE A 1 96 ? -0.683 -4.400 -2.147 1.00 91.44 96 PHE A CA 1
ATOM 781 C C . PHE A 1 96 ? -0.255 -5.546 -3.071 1.00 91.44 96 PHE A C 1
ATOM 783 O O . PHE A 1 96 ? -0.502 -5.478 -4.276 1.00 91.44 96 PHE A O 1
ATOM 790 N N . LYS A 1 97 ? 0.332 -6.620 -2.525 1.00 93.62 97 LYS A N 1
ATOM 791 C CA . LYS A 1 97 ? 0.651 -7.836 -3.290 1.00 93.62 97 LYS A CA 1
ATOM 792 C C . LYS A 1 97 ? -0.620 -8.455 -3.881 1.00 93.62 97 LYS A C 1
ATOM 794 O O . LYS A 1 97 ? -0.674 -8.678 -5.085 1.00 93.62 97 LYS A O 1
ATOM 799 N N . ALA A 1 98 ? -1.661 -8.644 -3.070 1.00 94.44 98 ALA A N 1
ATOM 800 C CA . ALA A 1 98 ? -2.940 -9.192 -3.525 1.00 94.44 98 ALA A CA 1
ATOM 801 C C . ALA A 1 98 ? -3.649 -8.289 -4.551 1.00 94.44 98 ALA A C 1
ATOM 803 O O . ALA A 1 98 ? -4.311 -8.776 -5.465 1.00 94.44 98 ALA A O 1
ATOM 804 N N . TYR A 1 99 ? -3.532 -6.966 -4.418 1.00 93.12 99 TYR A N 1
ATOM 805 C CA . TYR A 1 99 ? -4.027 -6.025 -5.422 1.00 93.12 99 TYR A CA 1
ATOM 806 C C . TYR A 1 99 ? -3.287 -6.185 -6.752 1.00 93.12 99 TYR A C 1
ATOM 808 O O . TYR A 1 99 ? -3.939 -6.292 -7.789 1.00 93.12 99 TYR A O 1
ATOM 816 N N . LYS A 1 100 ? -1.948 -6.221 -6.724 1.00 92.94 100 LYS A N 1
ATOM 817 C CA . LYS A 1 100 ? -1.127 -6.384 -7.928 1.00 92.94 100 LYS A CA 1
ATOM 818 C C . LYS A 1 100 ? -1.420 -7.686 -8.651 1.00 92.94 100 LYS A C 1
ATOM 820 O O . LYS A 1 100 ? -1.553 -7.651 -9.865 1.00 92.94 100 LYS A O 1
ATOM 825 N N . GLU A 1 101 ? -1.553 -8.783 -7.913 1.00 93.56 101 GLU A N 1
ATOM 826 C CA . GLU A 1 101 ? -1.841 -10.089 -8.506 1.00 93.56 101 GLU A CA 1
ATOM 827 C C . GLU A 1 101 ? -3.204 -10.084 -9.202 1.00 93.56 101 GLU A C 1
ATOM 829 O O . GLU A 1 101 ? -3.297 -10.337 -10.398 1.00 93.56 101 GLU A O 1
ATOM 834 N N . ARG A 1 102 ? -4.254 -9.644 -8.495 1.00 94.00 102 ARG A N 1
ATOM 835 C CA . ARG A 1 102 ? -5.618 -9.567 -9.047 1.00 94.00 102 ARG A CA 1
ATOM 836 C C . ARG A 1 102 ? -5.770 -8.603 -10.226 1.00 94.00 102 ARG A C 1
ATOM 838 O O . ARG A 1 102 ? -6.754 -8.691 -10.947 1.00 94.00 102 ARG A O 1
ATOM 845 N N . ASN A 1 103 ? -4.857 -7.646 -10.391 1.00 94.56 103 ASN A N 1
ATOM 846 C CA . ASN A 1 103 ? -4.935 -6.615 -11.431 1.00 94.56 103 ASN A CA 1
ATOM 847 C C . ASN A 1 103 ? -3.741 -6.656 -12.391 1.00 94.56 103 ASN A C 1
ATOM 849 O O . ASN A 1 103 ? -3.481 -5.665 -13.071 1.00 94.56 103 ASN A O 1
ATOM 853 N N . LYS A 1 104 ? -3.001 -7.768 -12.441 1.00 93.94 104 LYS A N 1
ATOM 854 C CA . LYS A 1 104 ? -1.750 -7.889 -13.199 1.00 93.94 104 LYS A CA 1
ATOM 855 C C . LYS A 1 104 ? -1.919 -7.473 -14.662 1.00 93.94 104 LYS A C 1
ATOM 857 O O . LYS A 1 104 ? -1.153 -6.644 -15.148 1.00 93.94 104 LYS A O 1
ATOM 862 N N . GLU A 1 105 ? -2.961 -7.975 -15.317 1.00 94.38 105 GLU A N 1
ATOM 863 C CA . GLU A 1 105 ? -3.277 -7.680 -16.720 1.00 94.38 105 GLU A CA 1
ATOM 864 C C . GLU A 1 105 ? -3.657 -6.213 -16.929 1.00 94.38 105 GLU A C 1
ATOM 866 O O . GLU A 1 105 ? -3.043 -5.531 -17.744 1.00 94.38 105 GLU A O 1
ATOM 871 N N . LYS A 1 106 ? -4.570 -5.676 -16.110 1.00 94.19 106 LYS A N 1
ATOM 872 C CA . LYS A 1 106 ? -4.975 -4.259 -16.168 1.00 94.19 106 LYS A CA 1
ATOM 873 C C . LYS A 1 106 ? -3.796 -3.309 -15.956 1.00 94.19 106 LYS A C 1
ATOM 875 O O . LYS A 1 106 ? -3.702 -2.266 -16.598 1.00 94.19 106 LYS A O 1
ATOM 880 N N . ILE A 1 107 ? -2.878 -3.657 -15.052 1.00 92.00 107 ILE A N 1
ATOM 881 C CA . ILE A 1 107 ? -1.654 -2.884 -14.807 1.00 92.00 107 ILE A CA 1
ATOM 882 C C . ILE A 1 107 ? -0.728 -2.954 -16.026 1.00 92.00 107 ILE A C 1
ATOM 884 O O . ILE A 1 107 ? -0.154 -1.930 -16.409 1.00 92.00 107 ILE A O 1
ATOM 888 N N . ALA A 1 108 ? -0.576 -4.129 -16.640 1.00 93.19 108 ALA A N 1
ATOM 889 C CA . ALA A 1 108 ? 0.243 -4.307 -17.834 1.00 93.19 108 ALA A CA 1
ATOM 890 C C . ALA A 1 108 ? -0.323 -3.518 -19.023 1.00 93.19 108 ALA A C 1
ATOM 892 O O . ALA A 1 108 ? 0.414 -2.769 -19.665 1.00 93.19 108 ALA A O 1
ATOM 893 N N . GLU A 1 109 ? -1.631 -3.597 -19.252 1.00 95.44 109 GLU A N 1
ATOM 894 C CA . GLU A 1 109 ? -2.338 -2.860 -20.297 1.00 95.44 109 GLU A CA 1
ATOM 895 C C . GLU A 1 109 ? -2.229 -1.345 -20.096 1.00 95.44 109 GLU A C 1
ATOM 897 O O . GLU A 1 109 ? -1.810 -0.627 -21.003 1.00 95.44 109 GLU A O 1
ATOM 902 N N . HIS A 1 110 ? -2.491 -0.850 -18.882 1.00 91.69 110 HIS A N 1
ATOM 903 C CA . HIS A 1 110 ? -2.304 0.562 -18.546 1.00 91.69 110 HIS A CA 1
ATOM 904 C C . HIS A 1 110 ? -0.861 1.022 -18.805 1.00 91.69 110 HIS A C 1
ATOM 906 O O . HIS A 1 110 ? -0.632 2.114 -19.326 1.00 91.69 110 HIS A O 1
ATOM 912 N N . THR A 1 111 ? 0.125 0.190 -18.458 1.00 89.00 111 THR A N 1
ATOM 913 C CA . THR A 1 111 ? 1.544 0.491 -18.695 1.00 89.00 111 THR A CA 1
ATOM 914 C C . THR A 1 111 ? 1.860 0.540 -20.187 1.00 89.00 111 THR A C 1
ATOM 916 O O . THR A 1 111 ? 2.536 1.469 -20.628 1.00 89.00 111 THR A O 1
ATOM 919 N N . LYS A 1 112 ? 1.344 -0.416 -20.972 1.00 92.31 112 LYS A N 1
ATOM 920 C CA . LYS A 1 112 ? 1.483 -0.456 -22.433 1.00 92.31 112 LYS A CA 1
ATOM 921 C C . LYS A 1 112 ? 0.873 0.792 -23.066 1.00 92.31 112 LYS A C 1
ATOM 923 O O . LYS A 1 112 ? 1.549 1.460 -23.843 1.00 92.31 112 LYS A O 1
ATOM 928 N N . ARG A 1 113 ? -0.348 1.156 -22.666 1.00 93.94 113 ARG A N 1
ATOM 929 C CA . ARG A 1 113 ? -1.042 2.357 -23.143 1.00 93.94 113 ARG A CA 1
ATOM 930 C C . ARG A 1 113 ? -0.262 3.624 -22.810 1.00 93.94 113 ARG A C 1
ATOM 932 O O . ARG A 1 113 ? 0.027 4.402 -23.704 1.00 93.94 113 ARG A O 1
ATOM 939 N N . LYS A 1 114 ? 0.184 3.791 -21.561 1.00 89.38 114 LYS A N 1
ATOM 940 C CA . LYS A 1 114 ? 0.997 4.950 -21.154 1.00 89.38 114 LYS A CA 1
ATOM 941 C C . LYS A 1 114 ? 2.318 5.059 -21.909 1.00 89.38 114 LYS A C 1
ATOM 943 O O . LYS A 1 114 ? 2.765 6.165 -22.198 1.00 89.38 114 LYS A O 1
ATOM 948 N N . ARG A 1 115 ? 2.951 3.926 -22.208 1.00 88.81 115 ARG A N 1
ATOM 949 C CA . ARG A 1 115 ? 4.173 3.888 -23.013 1.00 88.81 115 ARG A CA 1
ATOM 950 C C . ARG A 1 115 ? 3.904 4.290 -24.462 1.00 88.81 115 ARG A C 1
ATOM 952 O O . ARG A 1 115 ? 4.714 5.015 -25.020 1.00 88.81 115 ARG A O 1
ATOM 959 N N . ALA A 1 116 ? 2.787 3.851 -25.041 1.00 92.81 116 ALA A N 1
ATOM 960 C CA . ALA A 1 116 ? 2.368 4.259 -26.379 1.00 92.81 116 ALA A CA 1
ATOM 961 C C . ALA A 1 116 ? 2.002 5.755 -26.434 1.00 92.81 116 ALA A C 1
ATOM 963 O O . ALA A 1 116 ? 2.467 6.451 -27.324 1.00 92.81 116 ALA A O 1
ATOM 964 N N . GLU A 1 117 ? 1.254 6.257 -25.444 1.00 93.81 117 GLU A N 1
ATOM 965 C CA . GLU A 1 117 ? 0.854 7.670 -25.330 1.00 93.81 117 GLU A CA 1
ATOM 966 C C . GLU A 1 117 ? 2.061 8.616 -25.220 1.00 93.81 117 GLU A C 1
ATOM 968 O O . GLU A 1 117 ? 2.068 9.675 -25.834 1.00 93.81 117 GLU A O 1
ATOM 973 N N . MET A 1 118 ? 3.071 8.266 -24.414 1.00 90.38 118 MET A N 1
ATOM 974 C CA . MET A 1 118 ? 4.192 9.171 -24.112 1.00 90.38 118 MET A CA 1
ATOM 975 C C . MET A 1 118 ? 5.483 8.865 -24.889 1.00 90.38 118 MET A C 1
ATOM 977 O O . MET A 1 118 ? 6.433 9.644 -24.820 1.00 90.38 118 MET A O 1
ATOM 981 N N . GLY A 1 119 ? 5.570 7.727 -25.583 1.00 91.12 119 GLY A N 1
ATOM 982 C CA . GLY A 1 119 ? 6.725 7.348 -26.400 1.00 91.12 119 GLY A CA 1
ATOM 983 C C . GLY A 1 119 ? 8.072 7.468 -25.670 1.00 91.12 119 GLY A C 1
ATOM 984 O O . GLY A 1 119 ? 8.300 6.849 -24.626 1.00 91.12 119 GLY A O 1
ATOM 985 N N . ILE A 1 120 ? 8.977 8.280 -26.226 1.00 91.44 120 ILE A N 1
ATOM 986 C CA . ILE A 1 120 ? 10.340 8.503 -25.707 1.00 91.44 120 ILE A CA 1
ATOM 987 C C . ILE A 1 120 ? 10.326 9.179 -24.326 1.00 91.44 120 ILE A C 1
ATOM 989 O O . ILE A 1 120 ? 11.157 8.855 -23.473 1.00 91.44 120 ILE A O 1
ATOM 993 N N . GLU A 1 121 ? 9.359 10.056 -24.053 1.00 91.75 121 GLU A N 1
ATOM 994 C CA . GLU A 1 121 ? 9.256 10.756 -22.766 1.00 91.75 121 GLU A CA 1
ATOM 995 C C . GLU A 1 121 ? 8.965 9.792 -21.608 1.00 91.75 121 GLU A C 1
ATOM 997 O O . GLU A 1 121 ? 9.475 9.966 -20.499 1.00 91.75 121 GLU A O 1
ATOM 1002 N N . TRP A 1 122 ? 8.255 8.686 -21.864 1.00 89.81 122 TRP A N 1
ATOM 1003 C CA . TRP A 1 122 ? 8.086 7.621 -20.868 1.00 89.81 122 TRP A CA 1
ATOM 1004 C C . TRP A 1 122 ? 9.425 7.013 -20.443 1.00 89.81 122 TRP A C 1
ATOM 1006 O O . TRP A 1 122 ? 9.645 6.746 -19.259 1.00 89.81 122 TRP A O 1
ATOM 1016 N N . VAL A 1 123 ? 10.328 6.800 -21.405 1.00 88.44 123 VAL A N 1
ATOM 1017 C CA . VAL A 1 123 ? 11.652 6.218 -21.160 1.00 88.44 123 VAL A CA 1
ATOM 1018 C C . VAL A 1 123 ? 12.516 7.187 -20.357 1.00 88.44 123 VAL A C 1
ATOM 1020 O O . VAL A 1 123 ? 13.144 6.760 -19.386 1.00 88.44 123 VAL A O 1
ATOM 1023 N N . LYS A 1 124 ? 12.514 8.480 -20.703 1.00 92.94 124 LYS A N 1
ATOM 1024 C CA . LYS A 1 124 ? 13.239 9.517 -19.951 1.00 92.94 124 LYS A CA 1
ATOM 1025 C C . LYS A 1 124 ? 12.739 9.618 -18.511 1.00 92.94 124 LYS A C 1
ATOM 1027 O O . LYS A 1 124 ? 13.539 9.498 -17.587 1.00 92.94 124 LYS A O 1
ATOM 1032 N N . MET A 1 125 ? 11.423 9.714 -18.312 1.00 91.00 125 MET A N 1
ATOM 1033 C CA . MET A 1 125 ? 10.815 9.799 -16.980 1.00 91.00 125 MET A CA 1
ATOM 1034 C C . MET A 1 125 ? 11.121 8.561 -16.123 1.00 91.00 125 MET A C 1
ATOM 1036 O O . MET A 1 125 ? 11.481 8.675 -14.950 1.00 91.00 125 MET A O 1
ATOM 1040 N N . ARG A 1 126 ? 11.052 7.358 -16.710 1.00 89.44 126 ARG A N 1
ATOM 1041 C CA . ARG A 1 126 ? 11.429 6.109 -16.028 1.00 89.44 126 ARG A CA 1
ATOM 1042 C C . ARG A 1 126 ? 12.903 6.086 -15.633 1.00 89.44 126 ARG A C 1
ATOM 1044 O O . ARG A 1 126 ? 13.198 5.729 -14.493 1.00 89.44 126 ARG A O 1
ATOM 1051 N N . ARG A 1 127 ? 13.804 6.482 -16.538 1.00 91.19 127 ARG A N 1
ATOM 1052 C CA . ARG A 1 127 ? 15.248 6.568 -16.267 1.00 91.19 127 ARG A CA 1
ATOM 1053 C C . ARG A 1 127 ? 15.548 7.560 -15.155 1.00 91.19 127 ARG A C 1
ATOM 1055 O O . ARG A 1 127 ? 16.281 7.227 -14.232 1.00 91.19 127 ARG A O 1
ATOM 1062 N N . GLU A 1 128 ? 14.947 8.742 -15.198 1.00 93.56 128 GLU A N 1
ATOM 1063 C CA . GLU A 1 128 ? 15.130 9.756 -14.163 1.00 93.56 128 GLU A CA 1
ATOM 1064 C C . GLU A 1 128 ? 14.631 9.260 -12.798 1.00 93.56 128 GLU A C 1
ATOM 1066 O O . GLU A 1 128 ? 15.307 9.399 -11.777 1.00 93.56 128 GLU A O 1
ATOM 1071 N N . HIS A 1 129 ? 13.468 8.610 -12.769 1.00 90.00 129 HIS A N 1
ATOM 1072 C CA . HIS A 1 129 ? 12.940 8.019 -11.548 1.00 90.00 129 HIS A CA 1
ATOM 1073 C C . HIS A 1 129 ? 13.862 6.916 -10.988 1.00 90.00 129 HIS A C 1
ATOM 1075 O O . HIS A 1 129 ? 14.100 6.857 -9.778 1.00 90.00 129 HIS A O 1
ATOM 1081 N N . GLU A 1 130 ? 14.412 6.046 -11.839 1.00 91.69 130 GLU A N 1
ATOM 1082 C CA . GLU A 1 130 ? 15.394 5.026 -11.441 1.00 91.69 130 GLU A CA 1
ATOM 1083 C C . GLU A 1 130 ? 16.717 5.639 -10.966 1.00 91.69 130 GLU A C 1
ATOM 1085 O O . GLU A 1 130 ? 17.270 5.192 -9.955 1.00 91.69 130 GLU A O 1
ATOM 1090 N N . TYR A 1 131 ? 17.175 6.709 -11.614 1.00 94.06 131 TYR A N 1
ATOM 1091 C CA . TYR A 1 131 ? 18.346 7.477 -11.205 1.00 94.06 131 TYR A CA 1
ATOM 1092 C C . TYR A 1 131 ? 18.163 8.049 -9.795 1.00 94.06 131 TYR A C 1
ATOM 1094 O O . TYR A 1 131 ? 18.957 7.755 -8.902 1.00 94.06 131 TYR A O 1
ATOM 1102 N N . ARG A 1 132 ? 17.057 8.760 -9.541 1.00 93.88 132 ARG A N 1
ATOM 1103 C CA . ARG A 1 132 ? 16.742 9.324 -8.216 1.00 93.88 132 ARG A CA 1
ATOM 1104 C C . ARG A 1 132 ? 16.658 8.246 -7.132 1.00 93.88 132 ARG A C 1
ATOM 1106 O O . ARG A 1 132 ? 17.136 8.449 -6.019 1.00 93.88 132 ARG A O 1
ATOM 1113 N N . ARG A 1 133 ? 16.075 7.079 -7.434 1.00 91.88 133 ARG A N 1
ATOM 1114 C CA . ARG A 1 133 ? 16.043 5.941 -6.492 1.00 91.88 133 ARG A CA 1
ATOM 1115 C C . ARG A 1 133 ? 17.437 5.416 -6.177 1.00 91.88 133 ARG A C 1
ATOM 1117 O O . ARG A 1 133 ? 17.693 5.034 -5.039 1.00 91.88 133 ARG A O 1
ATOM 1124 N N . THR A 1 134 ? 18.302 5.363 -7.181 1.00 92.81 134 THR A N 1
ATOM 1125 C CA . THR A 1 134 ? 19.683 4.909 -7.030 1.00 92.81 134 THR A CA 1
ATOM 1126 C C . THR A 1 134 ? 20.481 5.884 -6.178 1.00 92.81 134 THR A C 1
ATOM 1128 O O . THR A 1 134 ? 21.155 5.442 -5.252 1.00 92.81 134 THR A O 1
ATOM 1131 N N . GLN A 1 135 ? 20.339 7.190 -6.413 1.00 93.56 135 GLN A N 1
ATOM 1132 C CA . GLN A 1 135 ? 21.019 8.210 -5.612 1.00 93.56 135 GLN A CA 1
ATOM 1133 C C . GLN A 1 135 ? 20.613 8.146 -4.141 1.00 93.56 135 GLN A C 1
ATOM 1135 O O . GLN A 1 135 ? 21.473 7.961 -3.289 1.00 93.56 135 GLN A O 1
ATOM 1140 N N . LYS A 1 136 ? 19.310 8.086 -3.841 1.00 93.19 136 LYS A N 1
ATOM 1141 C CA . LYS A 1 136 ? 18.837 7.926 -2.454 1.00 93.19 136 LYS A CA 1
ATOM 1142 C C . LYS A 1 136 ? 19.393 6.690 -1.748 1.00 93.19 136 LYS A C 1
ATOM 1144 O O . LYS A 1 136 ? 19.626 6.712 -0.546 1.00 93.19 136 LYS A O 1
ATOM 1149 N N . ARG A 1 137 ? 19.581 5.581 -2.473 1.00 91.38 137 ARG A N 1
ATOM 1150 C CA . ARG A 1 137 ? 20.194 4.366 -1.910 1.00 91.38 137 ARG A CA 1
ATOM 1151 C C . ARG A 1 137 ? 21.682 4.554 -1.635 1.00 91.38 137 ARG A C 1
ATOM 1153 O O . ARG A 1 137 ? 22.158 4.036 -0.633 1.00 91.38 137 ARG A O 1
ATOM 1160 N N . LYS A 1 138 ? 22.401 5.257 -2.515 1.00 94.12 138 LYS A N 1
ATOM 1161 C CA . LYS A 1 138 ? 23.819 5.585 -2.324 1.00 94.12 138 LYS A CA 1
ATOM 1162 C C . LYS A 1 138 ? 24.007 6.511 -1.128 1.00 94.12 138 LYS A C 1
ATOM 1164 O O . LYS A 1 138 ? 24.789 6.175 -0.251 1.00 94.12 138 LYS A O 1
ATOM 1169 N N . GLU A 1 139 ? 23.224 7.583 -1.055 1.00 94.31 139 GLU A N 1
ATOM 1170 C CA . GLU A 1 139 ? 23.206 8.521 0.072 1.00 94.31 139 GLU A CA 1
ATOM 1171 C C . GLU A 1 139 ? 22.895 7.795 1.383 1.00 94.31 139 GLU A C 1
ATOM 1173 O O . GLU A 1 139 ? 23.637 7.910 2.348 1.00 94.31 139 GLU A O 1
ATOM 1178 N N . HIS A 1 140 ? 21.845 6.964 1.410 1.00 92.06 140 HIS A N 1
ATOM 1179 C CA . HIS A 1 140 ? 21.507 6.193 2.606 1.00 92.06 140 HIS A CA 1
ATOM 1180 C C . HIS A 1 140 ? 22.620 5.219 3.007 1.00 92.06 140 HIS A C 1
ATOM 1182 O O . HIS A 1 140 ? 22.898 5.052 4.189 1.00 92.06 140 HIS A O 1
ATOM 1188 N N . ARG A 1 141 ? 23.281 4.587 2.032 1.00 92.81 141 ARG A N 1
ATOM 1189 C CA . ARG A 1 141 ? 24.418 3.704 2.290 1.00 92.81 141 ARG A CA 1
ATOM 1190 C C . ARG A 1 141 ? 25.608 4.465 2.876 1.00 92.81 141 ARG A C 1
ATOM 1192 O O . ARG A 1 141 ? 26.226 3.963 3.807 1.00 92.81 141 ARG A O 1
ATOM 1199 N N . GLN A 1 142 ? 25.941 5.627 2.318 1.00 94.19 142 GLN A N 1
ATOM 1200 C CA . GLN A 1 142 ? 26.999 6.494 2.843 1.00 94.19 142 GLN A CA 1
ATOM 1201 C C . GLN A 1 142 ? 26.663 6.935 4.267 1.00 94.19 142 GLN A C 1
ATOM 1203 O O . GLN A 1 142 ? 27.475 6.748 5.165 1.00 94.19 142 GLN A O 1
ATOM 1208 N N . TRP A 1 143 ? 25.422 7.367 4.494 1.00 95.88 143 TRP A N 1
ATOM 1209 C CA . TRP A 1 143 ? 24.938 7.732 5.818 1.00 95.88 143 TRP A CA 1
ATOM 1210 C C . TRP A 1 143 ? 25.066 6.584 6.826 1.00 95.88 143 TRP A C 1
ATOM 1212 O O . TRP A 1 143 ? 25.595 6.810 7.908 1.00 95.88 143 TRP A O 1
ATOM 1222 N N . LEU A 1 144 ? 24.658 5.355 6.471 1.00 94.31 144 LEU A N 1
ATOM 1223 C CA . LEU A 1 144 ? 24.842 4.173 7.326 1.00 94.31 144 LEU A CA 1
ATOM 1224 C C . LEU A 1 144 ? 26.324 3.943 7.634 1.00 94.31 144 LEU A C 1
ATOM 1226 O O . LEU A 1 144 ? 26.691 3.733 8.779 1.00 94.31 144 LEU A O 1
ATOM 1230 N N . LYS A 1 145 ? 27.196 4.028 6.625 1.00 93.88 145 LYS A N 1
ATOM 1231 C CA . LYS A 1 145 ? 28.638 3.833 6.814 1.00 93.88 145 LYS A CA 1
ATOM 1232 C C . LYS A 1 145 ? 29.239 4.832 7.814 1.00 93.88 145 LYS A C 1
ATOM 1234 O O . LYS A 1 145 ? 30.140 4.460 8.555 1.00 93.88 145 LYS A O 1
ATOM 1239 N N . GLU A 1 146 ? 28.764 6.074 7.805 1.00 94.25 146 GLU A N 1
ATOM 1240 C CA . GLU A 1 146 ? 29.288 7.169 8.630 1.00 94.25 146 GLU A CA 1
ATOM 1241 C C . GLU A 1 146 ? 28.631 7.265 10.016 1.00 94.25 146 GLU A C 1
ATOM 1243 O O . GLU A 1 146 ? 29.302 7.622 10.978 1.00 94.25 146 GLU A O 1
ATOM 1248 N N . ASN A 1 147 ? 27.336 6.948 10.130 1.00 93.44 147 ASN A N 1
ATOM 1249 C CA . ASN A 1 147 ? 26.525 7.231 11.323 1.00 93.44 147 ASN A CA 1
ATOM 1250 C C . ASN A 1 147 ? 25.989 5.969 12.026 1.00 93.44 147 ASN A C 1
ATOM 1252 O O . ASN A 1 147 ? 25.595 6.056 13.184 1.00 93.44 147 ASN A O 1
ATOM 1256 N N . ASP A 1 148 ? 25.948 4.815 11.349 1.00 92.75 148 ASP A N 1
ATOM 1257 C CA . ASP A 1 148 ? 25.421 3.547 11.884 1.00 92.75 148 ASP A CA 1
ATOM 1258 C C . ASP A 1 148 ? 26.193 2.324 11.325 1.00 92.75 148 ASP A C 1
ATOM 1260 O O . ASP A 1 148 ? 25.713 1.613 10.427 1.00 92.75 148 ASP A O 1
ATOM 1264 N N . PRO A 1 149 ? 27.420 2.065 11.826 1.00 92.62 149 PRO A N 1
ATOM 1265 C CA . PRO A 1 149 ? 28.268 0.981 11.328 1.00 92.62 149 PRO A CA 1
ATOM 1266 C C . PRO A 1 149 ? 27.648 -0.414 11.486 1.00 92.62 149 PRO A C 1
ATOM 1268 O O . PRO A 1 149 ? 27.849 -1.272 10.622 1.00 92.62 149 PRO A O 1
ATOM 1271 N N . GLU A 1 150 ? 26.871 -0.647 12.547 1.00 93.44 150 GLU A N 1
ATOM 1272 C CA . GLU A 1 150 ? 26.159 -1.912 12.767 1.00 93.44 150 GLU A CA 1
ATOM 1273 C C . GLU A 1 150 ? 25.068 -2.120 11.709 1.00 93.44 150 GLU A C 1
ATOM 1275 O O . GLU A 1 150 ? 25.011 -3.173 11.061 1.00 93.44 150 GLU A O 1
ATOM 1280 N N . GLY A 1 151 ? 24.256 -1.091 11.441 1.00 90.94 151 GLY A N 1
ATOM 1281 C CA . GLY A 1 151 ? 23.271 -1.106 10.362 1.00 90.94 151 GLY A CA 1
ATOM 1282 C C . GLY A 1 151 ? 23.903 -1.290 8.980 1.00 90.94 151 GLY A C 1
ATOM 1283 O O . GLY A 1 151 ? 23.352 -1.998 8.127 1.00 90.94 151 GLY A O 1
ATOM 1284 N N . TYR A 1 152 ? 25.092 -0.723 8.755 1.00 93.94 152 TYR A N 1
ATOM 1285 C CA . TYR A 1 152 ? 25.861 -0.931 7.529 1.00 93.94 152 TYR A CA 1
ATOM 1286 C C . TYR A 1 152 ? 26.327 -2.389 7.368 1.00 93.94 152 TYR A C 1
ATOM 1288 O O . TYR A 1 152 ? 26.184 -2.959 6.283 1.00 93.94 152 TYR A O 1
ATOM 1296 N N . GLN A 1 153 ? 26.824 -3.031 8.431 1.00 94.44 153 GLN A N 1
ATOM 1297 C CA . GLN A 1 153 ? 27.216 -4.446 8.387 1.00 94.44 153 GLN A CA 1
ATOM 1298 C C . GLN A 1 153 ? 26.022 -5.368 8.127 1.00 94.44 153 GLN A C 1
ATOM 1300 O O . GLN A 1 153 ? 26.095 -6.239 7.254 1.00 94.44 153 GLN A O 1
ATOM 1305 N N . ALA A 1 154 ? 24.888 -5.121 8.787 1.00 93.62 154 ALA A N 1
ATOM 1306 C CA . ALA A 1 154 ? 23.654 -5.870 8.554 1.00 93.62 154 ALA A CA 1
ATOM 1307 C C . ALA A 1 154 ? 23.153 -5.736 7.102 1.00 93.62 154 ALA A C 1
ATOM 1309 O O . ALA A 1 154 ? 22.613 -6.688 6.528 1.00 93.62 154 ALA A O 1
ATOM 1310 N N . LEU A 1 155 ? 23.334 -4.567 6.476 1.00 92.31 155 LEU A N 1
ATOM 1311 C CA . LEU A 1 155 ? 23.035 -4.371 5.056 1.00 92.31 155 LEU A CA 1
ATOM 1312 C C . LEU A 1 155 ? 23.942 -5.238 4.167 1.00 92.31 155 LEU A C 1
ATOM 1314 O O . LEU A 1 155 ? 23.438 -5.919 3.273 1.00 92.31 155 LEU A O 1
ATOM 1318 N N . LEU A 1 156 ? 25.255 -5.247 4.418 1.00 94.12 156 LEU A N 1
ATOM 1319 C CA . LEU A 1 156 ? 26.217 -6.048 3.649 1.00 94.12 156 LEU A CA 1
ATOM 1320 C C . LEU A 1 156 ? 25.960 -7.552 3.769 1.00 94.12 156 LEU A C 1
ATOM 1322 O O . LEU A 1 156 ? 26.149 -8.295 2.804 1.00 94.12 156 LEU A O 1
ATOM 1326 N N . GLU A 1 157 ? 25.566 -8.027 4.946 1.00 94.88 157 GLU A N 1
ATOM 1327 C CA . GLU A 1 157 ? 25.227 -9.432 5.157 1.00 94.88 157 GLU A CA 1
ATOM 1328 C C . GLU A 1 157 ? 23.971 -9.833 4.376 1.00 94.88 157 GLU A C 1
ATOM 1330 O O . GLU A 1 157 ? 23.999 -10.817 3.634 1.00 94.88 157 GLU A O 1
ATOM 1335 N N . LYS A 1 158 ? 22.915 -9.009 4.423 1.00 93.81 158 LYS A N 1
ATOM 1336 C CA . LYS A 1 158 ? 21.703 -9.216 3.613 1.00 93.81 158 LYS A CA 1
ATOM 1337 C C . LYS A 1 158 ? 21.994 -9.252 2.117 1.00 93.81 158 LYS A C 1
ATOM 1339 O O . LYS A 1 158 ? 21.406 -10.050 1.392 1.00 93.81 158 LYS A O 1
ATOM 1344 N N . GLU A 1 159 ? 22.893 -8.401 1.632 1.00 91.75 159 GLU A N 1
ATOM 1345 C CA . GLU A 1 159 ? 23.287 -8.394 0.220 1.00 91.75 159 GLU A CA 1
ATOM 1346 C C . GLU A 1 159 ? 24.086 -9.637 -0.168 1.00 91.75 159 GLU A C 1
ATOM 1348 O O . GLU A 1 159 ? 23.860 -10.205 -1.239 1.00 91.75 159 GLU A O 1
ATOM 1353 N N . ARG A 1 160 ? 24.973 -10.110 0.714 1.00 94.25 160 ARG A N 1
ATOM 1354 C CA . ARG A 1 160 ? 25.684 -11.381 0.529 1.00 94.25 160 ARG A CA 1
ATOM 1355 C C . ARG A 1 160 ? 24.713 -12.557 0.479 1.00 94.25 160 ARG A C 1
ATOM 1357 O O . ARG A 1 160 ? 24.832 -13.399 -0.410 1.00 94.25 160 ARG A O 1
ATOM 1364 N N . GLU A 1 161 ? 23.746 -12.611 1.388 1.00 94.19 161 GLU A N 1
ATOM 1365 C CA . GLU A 1 161 ? 22.713 -13.648 1.409 1.00 94.19 161 GLU A CA 1
ATOM 1366 C C . GLU A 1 161 ? 21.862 -13.620 0.132 1.00 94.19 161 GLU A C 1
ATOM 1368 O O . GLU A 1 161 ? 21.690 -14.649 -0.527 1.00 94.19 161 GLU A O 1
ATOM 1373 N N . TYR A 1 162 ? 21.400 -12.432 -0.270 1.00 92.38 162 TYR A N 1
ATOM 1374 C CA . TYR A 1 162 ? 20.647 -12.244 -1.505 1.00 92.38 162 TYR A CA 1
ATOM 1375 C C . TYR A 1 162 ? 21.438 -12.720 -2.729 1.00 92.38 162 TYR A C 1
ATOM 1377 O O . TYR A 1 162 ? 20.916 -13.495 -3.528 1.00 92.38 162 TYR A O 1
ATOM 1385 N N . ASN A 1 163 ? 22.710 -12.330 -2.854 1.00 92.38 163 ASN A N 1
ATOM 1386 C CA . ASN A 1 163 ? 23.566 -12.748 -3.965 1.00 92.38 163 ASN A CA 1
ATOM 1387 C C . ASN A 1 163 ? 23.799 -14.262 -3.976 1.00 92.38 163 ASN A C 1
ATOM 1389 O O . ASN A 1 163 ? 23.733 -14.883 -5.035 1.00 92.38 163 ASN A O 1
ATOM 1393 N N . ARG A 1 164 ? 24.013 -14.884 -2.809 1.00 93.44 164 ARG A N 1
ATOM 1394 C CA . ARG A 1 164 ? 24.118 -16.348 -2.695 1.00 93.44 164 ARG A CA 1
ATOM 1395 C C . ARG A 1 164 ? 22.849 -17.031 -3.19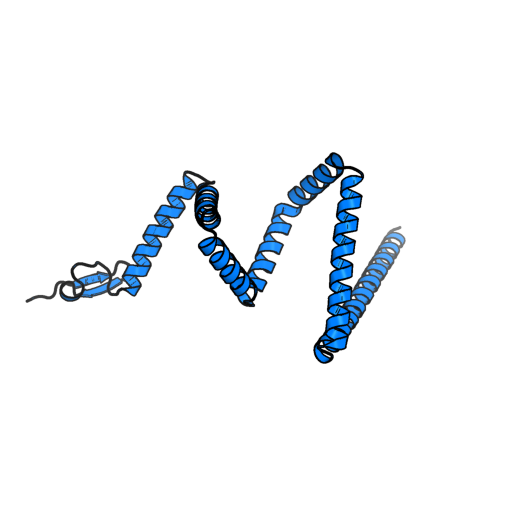6 1.00 93.44 164 ARG A C 1
ATOM 1397 O O . ARG A 1 164 ? 22.941 -18.003 -3.943 1.00 93.44 164 ARG A O 1
ATOM 1404 N N . LYS A 1 165 ? 21.674 -16.533 -2.806 1.00 93.88 165 LYS A N 1
ATOM 1405 C CA . LYS A 1 165 ? 20.387 -17.074 -3.258 1.00 93.88 165 LYS A CA 1
ATOM 1406 C C . LYS A 1 165 ? 20.193 -16.884 -4.763 1.00 93.88 165 LYS A C 1
ATOM 1408 O O . LYS A 1 165 ? 19.867 -17.842 -5.452 1.00 93.88 165 LYS A O 1
ATOM 1413 N N . TYR A 1 166 ? 20.476 -15.692 -5.272 1.00 90.56 166 TYR A N 1
ATOM 1414 C CA . TYR A 1 166 ? 20.366 -15.365 -6.691 1.00 90.56 166 TYR A CA 1
ATOM 1415 C C . TYR A 1 166 ? 21.268 -16.246 -7.571 1.00 90.56 166 TYR A C 1
ATOM 1417 O O . TYR A 1 166 ? 20.821 -16.791 -8.576 1.00 90.56 166 TYR A O 1
ATOM 1425 N N . LEU A 1 167 ? 22.525 -16.467 -7.168 1.00 93.19 167 LEU A N 1
ATOM 1426 C CA . LEU A 1 167 ? 23.440 -17.362 -7.885 1.00 93.19 167 LEU A CA 1
ATOM 1427 C C . LEU A 1 167 ? 22.962 -18.820 -7.869 1.00 93.19 167 LEU A C 1
ATOM 1429 O O . LEU A 1 167 ? 23.103 -19.518 -8.874 1.00 93.19 167 LEU A O 1
ATOM 1433 N N . LYS A 1 168 ? 22.370 -19.281 -6.758 1.00 92.69 168 LYS A N 1
ATOM 1434 C CA . LYS A 1 168 ? 21.736 -20.607 -6.685 1.00 92.69 168 LYS A CA 1
ATOM 1435 C C . LYS A 1 168 ? 20.551 -20.715 -7.645 1.00 92.69 168 LYS A C 1
ATOM 1437 O O . LYS A 1 168 ? 20.452 -21.717 -8.343 1.00 92.69 168 LYS A O 1
ATOM 1442 N N . GLU A 1 169 ? 19.698 -19.695 -7.714 1.00 91.50 169 GLU A N 1
ATOM 1443 C CA . GLU A 1 169 ? 18.558 -19.650 -8.640 1.00 91.50 169 GLU A CA 1
ATOM 1444 C C . GLU A 1 169 ? 19.016 -19.664 -10.106 1.00 91.50 169 GLU A C 1
ATOM 1446 O O . GLU A 1 169 ? 18.496 -20.449 -10.894 1.00 91.50 169 GLU A O 1
ATOM 1451 N N . ILE A 1 170 ? 20.048 -18.888 -10.466 1.00 92.56 170 ILE A N 1
ATOM 1452 C CA . ILE A 1 170 ? 20.648 -18.936 -11.812 1.00 92.56 170 ILE A CA 1
ATOM 1453 C C . ILE A 1 170 ? 21.175 -20.336 -12.123 1.00 92.56 170 ILE A C 1
ATOM 1455 O O . ILE A 1 170 ? 20.944 -20.857 -13.213 1.00 92.56 170 ILE A O 1
ATOM 1459 N N . ARG A 1 171 ? 21.911 -20.946 -11.187 1.00 92.00 171 ARG A N 1
ATOM 1460 C CA . ARG A 1 171 ? 22.466 -22.288 -11.380 1.00 92.00 171 ARG A CA 1
ATOM 1461 C C . ARG A 1 171 ? 21.358 -23.320 -11.572 1.00 92.00 171 ARG A C 1
ATOM 1463 O O . ARG A 1 171 ? 21.475 -24.151 -12.462 1.00 92.00 171 ARG A O 1
ATOM 1470 N N . LEU A 1 172 ? 20.294 -23.245 -10.776 1.00 93.06 172 LEU A N 1
ATOM 1471 C CA . LEU A 1 172 ? 19.133 -24.122 -10.902 1.00 93.06 172 LEU A CA 1
ATOM 1472 C C . LEU A 1 172 ? 18.458 -23.964 -12.268 1.00 93.06 172 LEU A C 1
ATOM 1474 O O . LEU A 1 172 ? 18.212 -24.965 -12.930 1.00 93.06 172 LEU A O 1
ATOM 1478 N N . ALA A 1 173 ? 18.226 -22.729 -12.719 1.00 91.12 173 ALA A N 1
ATOM 1479 C CA . ALA A 1 173 ? 17.633 -22.466 -14.028 1.00 91.12 173 ALA A CA 1
ATOM 1480 C C . ALA A 1 173 ? 18.498 -23.015 -15.177 1.00 91.12 173 ALA A C 1
ATOM 1482 O O . ALA A 1 173 ? 17.974 -23.627 -16.103 1.00 91.12 173 ALA A O 1
ATOM 1483 N N . LYS A 1 174 ? 19.828 -22.861 -15.096 1.00 92.06 174 LYS A N 1
ATOM 1484 C CA . LYS A 1 174 ? 20.760 -23.453 -16.072 1.00 92.06 174 LYS A CA 1
ATOM 1485 C C . LYS A 1 174 ? 20.693 -24.979 -16.084 1.00 92.06 174 LYS A C 1
ATOM 1487 O O . LYS A 1 174 ? 20.668 -25.565 -17.158 1.00 92.06 174 LYS A O 1
ATOM 1492 N N . LEU A 1 175 ? 20.644 -25.613 -14.911 1.00 91.25 175 LEU A N 1
ATOM 1493 C CA . LEU A 1 175 ? 20.499 -27.068 -14.812 1.00 91.25 175 LEU A CA 1
ATOM 1494 C C . LEU A 1 175 ? 19.169 -27.531 -15.413 1.00 91.25 175 LEU A C 1
ATOM 1496 O O . LEU A 1 175 ? 19.157 -28.485 -16.174 1.00 91.25 175 LEU A O 1
ATOM 1500 N N . GLN A 1 176 ? 18.064 -26.837 -15.130 1.00 90.31 176 GLN A N 1
ATOM 1501 C CA . GLN A 1 176 ? 16.756 -27.144 -15.719 1.00 90.31 176 GLN A CA 1
ATOM 1502 C C . GLN A 1 176 ? 16.770 -27.045 -17.249 1.00 90.31 176 GLN A C 1
ATOM 1504 O O . GLN A 1 176 ? 16.210 -27.912 -17.908 1.00 90.31 176 GLN A O 1
ATOM 1509 N N . GLN A 1 177 ? 17.441 -26.035 -17.812 1.00 88.56 177 GLN A N 1
ATOM 1510 C CA . GLN A 1 177 ? 17.632 -25.925 -19.261 1.00 88.56 177 GLN A CA 1
ATOM 1511 C C . GLN A 1 177 ? 18.451 -27.092 -19.818 1.00 88.56 177 GLN A C 1
ATOM 1513 O O . GLN A 1 177 ? 18.053 -27.683 -20.812 1.00 88.56 177 GLN A O 1
ATOM 1518 N N . GLN A 1 178 ? 19.557 -27.456 -19.161 1.00 86.56 178 GLN A N 1
ATOM 1519 C CA . GLN A 1 178 ? 20.381 -28.597 -19.571 1.00 86.56 178 GLN A CA 1
ATOM 1520 C C . GLN A 1 178 ? 19.601 -29.917 -19.515 1.00 86.56 178 GLN A C 1
ATOM 1522 O O . GLN A 1 178 ? 19.686 -30.710 -20.446 1.00 86.56 178 GLN A O 1
ATOM 1527 N N . PHE A 1 179 ? 18.805 -30.140 -18.466 1.00 82.62 179 PHE A N 1
ATOM 1528 C CA . PHE A 1 179 ? 17.932 -31.311 -18.379 1.00 82.62 179 PHE A CA 1
ATOM 1529 C C . PHE A 1 179 ? 16.883 -31.326 -19.491 1.00 82.62 179 PHE A C 1
ATOM 1531 O O . PHE A 1 179 ? 16.738 -32.361 -20.126 1.00 82.62 179 PHE A O 1
ATOM 1538 N N . ALA A 1 180 ? 16.224 -30.197 -19.773 1.00 79.69 180 ALA A N 1
ATOM 1539 C CA . ALA A 1 180 ? 15.245 -30.100 -20.859 1.00 79.69 180 ALA A CA 1
ATOM 1540 C C . ALA A 1 180 ? 15.861 -30.448 -22.226 1.00 79.69 180 ALA A C 1
ATOM 1542 O O . ALA A 1 180 ? 15.296 -31.239 -22.972 1.00 79.69 180 ALA A O 1
ATOM 1543 N N . THR A 1 181 ? 17.070 -29.953 -22.513 1.00 74.44 181 THR A N 1
ATOM 1544 C CA . THR A 1 181 ? 17.776 -30.292 -23.760 1.00 74.44 181 THR A CA 1
ATOM 1545 C C . THR A 1 181 ? 18.219 -31.754 -23.827 1.00 74.44 181 THR A C 1
ATOM 1547 O O . THR A 1 181 ? 18.323 -32.316 -24.907 1.00 74.44 181 THR A O 1
ATOM 1550 N N . VAL A 1 182 ? 18.510 -32.390 -22.687 1.00 72.69 182 VAL A N 1
ATOM 1551 C CA . VAL A 1 182 ? 18.892 -33.811 -22.650 1.00 72.69 182 VAL A CA 1
ATOM 1552 C C . VAL A 1 182 ? 17.665 -34.710 -22.789 1.00 72.69 182 VAL A C 1
ATOM 1554 O O . VAL A 1 182 ? 17.774 -35.750 -23.424 1.00 72.69 182 VAL A O 1
ATOM 1557 N N . THR A 1 183 ? 16.508 -34.335 -22.239 1.00 66.00 183 THR A N 1
ATOM 1558 C CA . THR A 1 183 ? 15.256 -35.075 -22.461 1.00 66.00 183 THR A CA 1
ATOM 1559 C C . THR A 1 183 ? 14.796 -34.969 -23.913 1.00 66.00 183 THR A C 1
ATOM 1561 O O . THR A 1 183 ? 14.480 -35.987 -24.504 1.00 66.00 183 THR A O 1
ATOM 1564 N N . GLU A 1 184 ? 14.888 -33.785 -24.527 1.00 60.72 184 GLU A N 1
ATOM 1565 C CA . GLU A 1 184 ? 14.553 -33.598 -25.949 1.00 60.72 184 GLU A CA 1
ATOM 1566 C C . GLU A 1 184 ? 15.459 -34.419 -26.888 1.00 60.72 184 GLU A C 1
ATOM 1568 O O . GLU A 1 184 ? 14.982 -34.920 -27.893 1.00 60.72 184 GLU A O 1
ATOM 1573 N N . ASN A 1 185 ? 16.737 -34.619 -26.542 1.00 58.66 185 ASN A N 1
ATOM 1574 C CA . ASN A 1 185 ? 17.677 -35.420 -27.342 1.00 58.66 185 ASN A CA 1
ATOM 1575 C C . ASN A 1 185 ? 17.610 -36.944 -27.088 1.00 58.66 185 ASN A C 1
ATOM 1577 O O . ASN A 1 185 ? 18.359 -37.679 -27.724 1.00 58.66 185 ASN A O 1
ATOM 1581 N N . ASN A 1 186 ? 16.817 -37.415 -26.118 1.00 55.00 186 ASN A N 1
ATOM 1582 C CA . ASN A 1 186 ? 16.640 -38.848 -25.818 1.00 55.00 186 ASN A CA 1
ATOM 1583 C C . ASN A 1 186 ? 15.228 -39.362 -26.159 1.00 55.00 186 ASN A C 1
ATOM 1585 O O . ASN A 1 186 ? 14.960 -40.546 -25.961 1.00 55.00 186 ASN A O 1
ATOM 1589 N N . ASP A 1 187 ? 14.345 -38.479 -26.631 1.00 49.78 187 ASP A N 1
ATOM 1590 C CA . ASP A 1 187 ? 13.001 -38.807 -27.120 1.00 49.78 187 ASP A CA 1
ATOM 1591 C C . ASP A 1 187 ? 12.948 -38.900 -28.673 1.00 49.78 187 ASP A C 1
ATOM 1593 O O . ASP A 1 187 ? 11.862 -39.081 -29.230 1.00 49.78 187 ASP A O 1
ATOM 1597 N N . ASP A 1 188 ? 14.112 -38.824 -29.344 1.00 44.81 188 ASP A N 1
ATOM 1598 C CA . ASP A 1 188 ? 14.379 -39.165 -30.761 1.00 44.81 188 ASP A CA 1
ATOM 1599 C C . ASP A 1 188 ? 15.173 -40.487 -30.858 1.00 44.81 188 ASP A C 1
ATOM 1601 O O . ASP A 1 188 ? 14.937 -41.264 -31.817 1.00 44.81 188 ASP A O 1
#

Sequence (188 aa):
MAKIYTHCIVCNNAIDLETRKFKNTCSDACHAIKQNNISRRSYASKMARDPDYAKKQSAKQYARIKSDPQKYVKYRIKTAERNQLPNYKESLKRSFKAYKERNKEKIAEHTKRKRAEMGIEWVKMRREHEYRRTQKRKEHRQWLKENDPEGYQALLEKEREYNRKYLKEIRLAKLQQQFATVTENNDD

Foldseek 3Di:
DDFDWDAAPQPGDIARCVVPVNDSHNDVVSVVVVVVVVVVVVVVVVCVVPVCPVVVVVVVVVVVQVVDPVSVVVVVVVVVVLCVDPVSVVVVVVVVVVVCVVCVPVVVVVVVVVCVVCPVVVVVVVVVVVVVVVVVVVVVLVCCVVPPVPVNVVVVVVVVVVVVVVVVVVVVVVVVVVVVVVVVVVVD